Protein AF-A0A139RM88-F1 (afdb_monomer_lite)

Organism: Streptococcus mitis (NCBI:txid28037)

Sequence (280 aa):
MHLGLVPMQNGKLSSKSLFGSRDQLKEIQEAFPKYLNEHGYNLQRGESDSKKKHLETAEFKEKQRLLDDTDKKIVDKTQKLKQLEKQEKQTTEKIKQHEKEKDALLDDIAVLESLQPLQIEEMKKDKLVRRTFDGKLKMDKATYDRLFHTVSQHALDNNRLRHENNNLEQQLQQSLSKQNNLAKELMKSDHILSENRTLKSEVDKLKHANKKLNESIKRLGEQLNAVNKKLALWRKTARNYMHPKEFSKMLHVINQIRPPRITIMSVARSVKNMIEKNIF

InterPro domains:
  IPR001668 Plasmid recombination enzyme [PF01076] (1-62)

Foldseek 3Di:
DDDDDQQDDPNDRDPCVQPVDPVNVVVCLVVVCVVVVVVPDDDDGPDPPDPDDDDDPVRVVVVVVVVVVVVVVVVVVVVVVVVVVVVVVVVVVVVVVVVVVVVVVVVVVVVVVVPDPPPVVVVVVPCQWDQDPVRDTDHDPVSVVVVVVVVVVVVVVVVVVVVVVVVVVVVVVVVVVVVVVVVVVVVVVVVVVVVVVVVVVVVVVVVVVVVVVVVVVVVVVVVVVVVVVVVVVCLVVCVPPPDPVVSVVVVVVVVVVPDPPPPVVVVVVVVVVVVVVVVD

Secondary structure (DSSP, 8-state):
-------EETTEE-HHHHHSSHHHHHHHHHHHHHHHHHTT---PPPPTT--PPP--HHHHHHHHHHHHHHHHHHHHHHHHHHHHHHHHHHHHHHHHHHHHHHHHHHHHHHHHHHS----HHHHHHTT-SEEPTTS-EE--HHHHHHHHHHHHHHHHHHHHHHHHHHHHHHHHHHHHHHHHHHHHHHHHHHHHHHHHHHHHHHHHHHHHHHHHHHHHHHHHHHHHHHHHHHHHHHHHHHHHHS-HHHHHHHHHHHHHSSPP---HHHHHHHHHHHHHHHH-

Structure (mmCIF, N/CA/C/O backbone):
data_AF-A0A139RM88-F1
#
_entry.id   AF-A0A139RM88-F1
#
loop_
_atom_site.group_PDB
_atom_site.id
_atom_site.type_symbol
_atom_site.label_atom_id
_atom_site.label_alt_id
_atom_site.label_comp_id
_atom_site.label_asym_id
_atom_site.label_entity_id
_atom_site.label_seq_id
_atom_site.pdbx_PDB_ins_code
_atom_site.Cartn_x
_atom_site.Cartn_y
_atom_site.Cartn_z
_atom_site.occupancy
_atom_site.B_iso_or_equiv
_atom_site.auth_seq_id
_atom_site.auth_comp_id
_atom_site.auth_asym_id
_atom_site.auth_atom_id
_atom_site.pdbx_PDB_model_num
ATOM 1 N N . MET A 1 1 ? -0.134 0.259 43.082 1.00 82.38 1 MET A N 1
ATOM 2 C CA . MET A 1 1 ? -0.857 -0.113 44.316 1.00 82.38 1 MET A CA 1
ATOM 3 C C . MET A 1 1 ? 0.172 -0.198 45.426 1.00 82.38 1 MET A C 1
ATOM 5 O O . MET A 1 1 ? 1.097 -0.985 45.287 1.00 82.38 1 MET A O 1
ATOM 9 N N . HIS A 1 2 ? 0.064 0.631 46.462 1.00 86.50 2 HIS A N 1
ATOM 10 C CA . HIS A 1 2 ? 0.905 0.497 47.653 1.00 86.50 2 HIS A CA 1
ATOM 11 C C . HIS A 1 2 ? 0.116 -0.310 48.682 1.00 86.50 2 HIS A C 1
ATOM 13 O O . HIS A 1 2 ? -0.971 0.108 49.073 1.00 86.50 2 HIS A O 1
ATOM 19 N N . LEU A 1 3 ? 0.626 -1.482 49.058 1.00 88.12 3 LEU A N 1
ATOM 20 C CA . LEU A 1 3 ? 0.007 -2.359 50.048 1.00 88.12 3 LEU A CA 1
ATOM 21 C C . LEU A 1 3 ? 0.873 -2.365 51.309 1.00 88.12 3 LEU A C 1
ATOM 23 O O . LEU A 1 3 ? 2.027 -2.782 51.261 1.00 88.12 3 LEU A O 1
ATOM 27 N N . GLY A 1 4 ? 0.313 -1.901 52.425 1.00 87.38 4 GLY A N 1
ATOM 28 C CA . GLY A 1 4 ? 0.940 -2.022 53.737 1.00 87.38 4 GLY A CA 1
ATOM 29 C C . GLY A 1 4 ? 0.601 -3.374 54.357 1.00 87.38 4 GLY A C 1
ATOM 30 O O . GLY A 1 4 ? -0.568 -3.658 54.604 1.00 87.38 4 GLY A O 1
ATOM 31 N N . LEU A 1 5 ? 1.612 -4.203 54.603 1.00 86.62 5 LEU A N 1
ATOM 32 C CA . LEU A 1 5 ? 1.472 -5.485 55.294 1.00 86.62 5 LEU A CA 1
ATOM 33 C C . LEU A 1 5 ? 1.966 -5.329 56.731 1.00 86.62 5 LEU A C 1
ATOM 35 O O . LEU A 1 5 ? 3.077 -4.850 56.950 1.00 86.62 5 LEU A O 1
ATOM 39 N N . VAL A 1 6 ? 1.157 -5.750 57.704 1.00 88.75 6 VAL A N 1
ATOM 40 C CA . VAL A 1 6 ? 1.556 -5.784 59.117 1.00 88.75 6 VAL A CA 1
ATOM 41 C C . VAL A 1 6 ? 2.199 -7.145 59.398 1.00 88.75 6 VAL A C 1
ATOM 43 O O . VAL A 1 6 ? 1.502 -8.159 59.341 1.00 88.75 6 VAL A O 1
ATOM 46 N N . PRO A 1 7 ? 3.513 -7.215 59.682 1.00 85.88 7 PRO A N 1
ATOM 47 C CA . PRO A 1 7 ? 4.216 -8.484 59.788 1.00 85.88 7 PRO A CA 1
ATOM 48 C C . PRO A 1 7 ? 4.066 -9.089 61.191 1.00 85.88 7 PRO A C 1
ATOM 50 O O . PRO A 1 7 ? 4.983 -9.020 62.014 1.00 85.88 7 PRO A O 1
ATOM 53 N N . MET A 1 8 ? 2.900 -9.668 61.472 1.00 89.19 8 MET A N 1
ATOM 54 C CA . MET A 1 8 ? 2.589 -10.303 62.753 1.00 89.19 8 MET A CA 1
ATOM 55 C C . MET A 1 8 ? 2.473 -11.820 62.600 1.00 89.19 8 MET A C 1
ATOM 57 O O . MET A 1 8 ? 1.692 -12.312 61.791 1.00 89.19 8 MET A O 1
ATOM 61 N N . GLN A 1 9 ? 3.235 -12.563 63.401 1.00 83.19 9 GLN A N 1
ATOM 62 C CA . GLN A 1 9 ? 3.210 -14.024 63.422 1.00 83.19 9 GLN A CA 1
ATOM 63 C C . GLN A 1 9 ? 3.275 -14.510 64.870 1.00 83.19 9 GLN A C 1
ATOM 65 O O . GLN A 1 9 ? 4.139 -14.081 65.634 1.00 83.19 9 GLN A O 1
ATOM 70 N N . ASN A 1 10 ? 2.351 -15.392 65.264 1.00 84.62 10 ASN A N 1
ATOM 71 C CA . ASN A 1 10 ? 2.289 -15.978 66.612 1.00 84.62 10 ASN A CA 1
ATOM 72 C C . ASN A 1 10 ? 2.347 -14.930 67.746 1.00 84.62 10 ASN A C 1
ATOM 74 O O . ASN A 1 10 ? 3.063 -15.101 68.730 1.00 84.62 10 ASN A O 1
ATOM 78 N N . GLY A 1 11 ? 1.645 -13.803 67.580 1.00 86.50 11 GLY A N 1
ATOM 79 C CA . GLY A 1 11 ? 1.604 -12.723 68.574 1.00 86.50 11 GLY A CA 1
ATOM 80 C C . GLY A 1 11 ? 2.831 -11.801 68.599 1.00 86.50 11 GLY A C 1
ATOM 81 O O . GLY A 1 11 ? 2.829 -10.824 69.342 1.00 86.50 11 GLY A O 1
ATOM 82 N N . LYS A 1 12 ? 3.865 -12.062 67.786 1.00 87.31 12 LYS A N 1
ATOM 83 C CA . LYS A 1 12 ? 5.071 -11.227 67.689 1.00 87.31 12 LYS A CA 1
ATOM 84 C C . LYS A 1 12 ? 5.059 -10.405 66.402 1.00 87.31 12 LYS A C 1
ATOM 86 O O . LYS A 1 12 ? 4.816 -10.935 65.319 1.00 87.31 12 LYS A O 1
ATOM 91 N N . LEU A 1 13 ? 5.362 -9.113 66.520 1.00 89.12 13 LEU A N 1
ATOM 92 C CA . LEU A 1 13 ? 5.548 -8.218 65.380 1.00 89.12 13 LEU A CA 1
ATOM 93 C C . LEU A 1 13 ? 7.008 -8.297 64.920 1.00 89.12 13 LEU A C 1
ATOM 95 O O . LEU A 1 13 ? 7.907 -7.792 65.588 1.00 89.12 13 LEU A O 1
ATOM 99 N N . SER A 1 14 ? 7.262 -8.972 63.801 1.00 85.56 14 SER A N 1
ATOM 100 C CA . SER A 1 14 ? 8.619 -9.156 63.285 1.00 85.56 14 SER A CA 1
ATOM 101 C C . SER A 1 14 ? 8.625 -9.292 61.765 1.00 85.56 14 SER A C 1
ATOM 103 O O . SER A 1 14 ? 8.318 -10.349 61.215 1.00 85.56 14 SER A O 1
ATOM 105 N N . SER A 1 15 ? 9.065 -8.236 61.073 1.00 83.75 15 SER A N 1
ATOM 106 C CA . SER A 1 15 ? 9.307 -8.264 59.622 1.00 83.75 15 SER A CA 1
ATOM 107 C C . SER A 1 15 ? 10.371 -9.289 59.236 1.00 83.75 15 SER A C 1
ATOM 109 O O . SER A 1 15 ? 10.228 -9.976 58.229 1.00 83.75 15 SER A O 1
ATOM 111 N N . LYS A 1 16 ? 11.406 -9.446 60.068 1.00 83.44 16 LYS A N 1
ATOM 112 C CA . LYS A 1 16 ? 12.495 -10.403 59.847 1.00 83.44 16 LYS A CA 1
ATOM 113 C C . LYS A 1 16 ? 12.012 -11.856 59.859 1.00 83.44 16 LYS A C 1
ATOM 115 O O . LYS A 1 16 ? 12.557 -12.669 59.124 1.00 83.44 16 LYS A O 1
ATOM 120 N N . SER A 1 17 ? 10.992 -12.180 60.651 1.00 80.94 17 SER A N 1
ATOM 121 C CA . SER A 1 17 ? 10.461 -13.550 60.719 1.00 80.94 17 SER A CA 1
ATOM 122 C C . SER A 1 17 ? 9.638 -13.926 59.476 1.00 80.94 17 SER A C 1
ATOM 124 O O . SER A 1 17 ? 9.657 -15.082 59.063 1.00 80.94 17 SER A O 1
ATOM 126 N N . LEU A 1 18 ? 8.963 -12.950 58.851 1.00 79.38 18 LEU A N 1
ATOM 127 C CA . LEU A 1 18 ? 8.090 -13.168 57.685 1.00 79.38 18 LEU A CA 1
ATOM 128 C C . LEU A 1 18 ? 8.756 -12.900 56.325 1.00 79.38 18 LEU A C 1
ATOM 130 O O . LEU A 1 18 ? 8.415 -13.556 55.348 1.00 79.38 18 LEU A O 1
ATOM 134 N N . PHE A 1 19 ? 9.675 -11.934 56.249 1.00 83.19 19 PHE A N 1
ATOM 135 C CA . PHE A 1 19 ? 10.319 -11.499 54.998 1.00 83.19 19 PHE A CA 1
ATOM 136 C C . PHE A 1 19 ? 11.847 -11.415 55.096 1.00 83.19 19 PHE A C 1
ATOM 138 O O . PHE A 1 19 ? 12.504 -10.927 54.178 1.00 83.19 19 PHE A O 1
ATOM 145 N N . GLY A 1 20 ? 12.436 -11.825 56.222 1.00 76.44 20 GLY A N 1
ATOM 146 C CA . GLY A 1 20 ? 13.879 -11.714 56.438 1.00 76.44 20 GLY A CA 1
ATOM 147 C C . GLY A 1 20 ? 14.692 -12.815 55.764 1.00 76.44 20 GLY A C 1
ATOM 148 O O . GLY A 1 20 ? 15.898 -12.641 55.591 1.00 76.44 20 GLY A O 1
ATOM 149 N N . SER A 1 21 ? 14.067 -13.932 55.378 1.00 83.19 21 SER A N 1
ATOM 150 C CA . SER A 1 21 ? 14.749 -14.995 54.640 1.00 83.19 21 SER A CA 1
ATOM 151 C C . SER A 1 21 ? 14.646 -14.770 53.129 1.00 83.19 21 SER A C 1
ATOM 153 O O . SER A 1 21 ? 13.601 -14.400 52.588 1.00 83.19 21 SER A O 1
ATOM 155 N N . ARG A 1 22 ? 15.755 -15.009 52.423 1.00 81.50 22 ARG A N 1
ATOM 156 C CA . ARG A 1 22 ? 15.806 -14.909 50.957 1.00 81.50 22 ARG A CA 1
ATOM 157 C C . ARG A 1 22 ? 14.887 -15.940 50.292 1.00 81.50 22 ARG A C 1
ATOM 159 O O . ARG A 1 22 ? 14.370 -15.669 49.211 1.00 81.50 22 ARG A O 1
ATOM 166 N N . ASP A 1 23 ? 14.662 -17.074 50.949 1.00 84.31 23 ASP A N 1
ATOM 167 C CA . ASP A 1 23 ? 13.842 -18.172 50.439 1.00 84.31 23 ASP A CA 1
ATOM 168 C C . ASP A 1 23 ? 12.348 -17.823 50.442 1.00 84.31 23 ASP A C 1
ATOM 170 O O . ASP A 1 23 ? 11.695 -18.011 49.420 1.00 84.31 23 ASP A O 1
ATOM 174 N N . GLN A 1 24 ? 11.833 -17.178 51.499 1.00 84.50 24 GLN A N 1
ATOM 175 C CA . GLN A 1 24 ? 10.445 -16.680 51.537 1.00 84.50 24 GLN A CA 1
ATOM 176 C C . GLN A 1 24 ? 10.166 -15.662 50.418 1.00 84.50 24 GLN A C 1
ATOM 178 O O . GLN A 1 24 ? 9.125 -15.700 49.767 1.00 84.50 24 GLN A O 1
ATOM 183 N N . LEU A 1 25 ? 11.108 -14.750 50.148 1.00 86.56 25 LEU A N 1
ATOM 184 C CA . LEU A 1 25 ? 10.960 -13.780 49.056 1.00 86.56 25 LEU A CA 1
ATOM 185 C C . LEU A 1 25 ? 11.002 -14.452 47.675 1.00 86.56 25 LEU A C 1
ATOM 187 O O . LEU A 1 25 ? 10.273 -14.035 46.772 1.00 86.56 25 LEU A O 1
ATOM 191 N N . LYS A 1 26 ? 11.828 -15.494 47.502 1.00 86.62 26 LYS A N 1
ATOM 192 C CA . LYS A 1 26 ? 11.860 -16.303 46.273 1.00 86.62 26 LYS A CA 1
ATOM 193 C C . LYS A 1 26 ? 10.548 -17.059 46.064 1.00 86.62 26 LYS A C 1
ATOM 195 O O . LYS A 1 26 ? 10.036 -17.060 44.946 1.00 86.62 26 LYS A O 1
ATOM 200 N N . GLU A 1 27 ? 10.000 -17.640 47.128 1.00 88.31 27 GLU A N 1
ATOM 201 C CA . GLU A 1 27 ? 8.720 -18.347 47.111 1.00 88.31 27 GLU A CA 1
ATOM 202 C C . GLU A 1 27 ? 7.580 -17.410 46.700 1.00 88.31 27 GLU A C 1
ATOM 204 O O . GLU A 1 27 ? 6.823 -17.734 45.788 1.00 88.31 27 GLU A O 1
ATOM 209 N N . ILE A 1 28 ? 7.513 -16.198 47.265 1.00 88.69 28 ILE A N 1
ATOM 210 C CA . ILE A 1 28 ? 6.516 -15.189 46.869 1.00 88.69 28 ILE A CA 1
ATOM 211 C C . ILE A 1 28 ? 6.646 -14.839 45.382 1.00 88.69 28 ILE A C 1
ATOM 213 O O . ILE A 1 28 ? 5.639 -14.787 44.677 1.00 88.69 28 ILE A O 1
ATOM 217 N N . GLN A 1 29 ? 7.866 -14.623 44.877 1.00 89.00 29 GLN A N 1
ATOM 218 C CA . GLN A 1 29 ? 8.076 -14.321 43.456 1.00 89.00 29 GLN A CA 1
ATOM 219 C C . GLN A 1 29 ? 7.632 -15.459 42.528 1.00 89.00 29 GLN A C 1
ATOM 221 O O . GLN A 1 29 ? 7.309 -15.198 41.372 1.00 89.00 29 GLN A O 1
ATOM 226 N N . GLU A 1 30 ? 7.612 -16.704 43.003 1.00 88.56 30 GLU A N 1
ATOM 227 C CA . GLU A 1 30 ? 7.166 -17.859 42.228 1.00 88.56 30 GLU A CA 1
ATOM 228 C C . GLU A 1 30 ? 5.665 -18.149 42.369 1.00 88.56 30 GLU A C 1
ATOM 230 O O . GLU A 1 30 ? 4.991 -18.382 41.364 1.00 88.56 30 GLU A O 1
ATOM 235 N N . ALA A 1 31 ? 5.133 -18.114 43.590 1.00 90.31 31 ALA A N 1
ATOM 236 C CA . ALA A 1 31 ? 3.744 -18.441 43.893 1.00 90.31 31 ALA A CA 1
ATOM 237 C C . ALA A 1 31 ? 2.774 -17.327 43.480 1.00 90.31 31 ALA A C 1
ATOM 239 O O . ALA A 1 31 ? 1.674 -17.608 43.006 1.00 90.31 31 ALA A O 1
ATOM 240 N N . PHE A 1 32 ? 3.171 -16.057 43.603 1.00 90.56 32 PHE A N 1
ATOM 241 C CA . PHE A 1 32 ? 2.275 -14.930 43.338 1.00 90.56 32 PHE A CA 1
ATOM 242 C C . PHE A 1 32 ? 1.842 -14.818 41.862 1.00 90.56 32 PHE A C 1
ATOM 244 O O . PHE A 1 32 ? 0.639 -14.701 41.616 1.00 90.56 32 PHE A O 1
ATOM 251 N N . PRO A 1 33 ? 2.739 -14.922 40.855 1.00 90.25 33 PRO A N 1
ATOM 252 C CA . PRO A 1 33 ? 2.316 -14.958 39.453 1.00 90.25 33 PRO A CA 1
ATOM 253 C C . PRO A 1 33 ? 1.436 -16.172 39.125 1.00 90.25 33 PRO A C 1
ATOM 255 O O . PRO A 1 33 ? 0.471 -16.027 38.381 1.00 90.25 33 PRO A O 1
ATOM 258 N N . LYS A 1 34 ? 1.725 -17.349 39.707 1.00 91.81 34 LYS A N 1
ATOM 259 C CA . LYS A 1 34 ? 0.908 -18.566 39.536 1.00 91.81 34 LYS A CA 1
ATOM 260 C C . LYS A 1 34 ? -0.517 -18.347 40.052 1.00 91.81 34 LYS A C 1
ATOM 262 O O . LYS A 1 34 ? -1.466 -18.542 39.300 1.00 91.81 34 LYS A O 1
ATOM 267 N N . TYR A 1 35 ? -0.650 -17.817 41.269 1.00 93.75 35 TYR A N 1
ATOM 268 C CA . TYR A 1 35 ? -1.940 -17.472 41.867 1.00 93.75 35 TYR A CA 1
ATOM 269 C C . TYR A 1 35 ? -2.731 -16.476 41.008 1.00 93.75 35 TYR A C 1
ATOM 271 O O . TYR A 1 35 ? -3.915 -16.677 40.751 1.00 93.75 35 TYR A O 1
ATOM 279 N N . LEU A 1 36 ? -2.093 -15.412 40.508 1.00 91.50 36 LEU A N 1
ATOM 280 C CA . LEU A 1 36 ? -2.769 -14.446 39.636 1.00 91.50 36 LEU A CA 1
ATOM 281 C C . LEU A 1 36 ? -3.219 -15.075 38.310 1.00 91.50 36 LEU A C 1
ATOM 283 O O . LEU A 1 36 ? -4.304 -14.750 37.824 1.00 91.50 36 LEU A O 1
ATOM 287 N N . ASN A 1 37 ? -2.434 -15.997 37.754 1.00 91.56 37 ASN A N 1
ATOM 288 C CA . ASN A 1 37 ? -2.802 -16.699 36.529 1.00 91.56 37 ASN A CA 1
ATOM 289 C C . ASN A 1 37 ? -4.000 -17.631 36.715 1.00 91.56 37 ASN A C 1
ATOM 291 O O . ASN A 1 37 ? -4.904 -17.646 35.882 1.00 91.56 37 ASN A O 1
ATOM 295 N N . GLU A 1 38 ? -4.061 -18.339 37.842 1.00 93.19 38 GLU A N 1
ATOM 296 C CA . GLU A 1 38 ? -5.223 -19.151 38.226 1.00 93.19 38 GLU A CA 1
ATOM 297 C C . GLU A 1 38 ? -6.499 -18.305 38.379 1.00 93.19 38 GLU A C 1
ATOM 299 O O . GLU A 1 38 ? -7.597 -18.773 38.085 1.00 93.19 38 GLU A O 1
ATOM 304 N N . HIS A 1 39 ? -6.359 -17.033 38.765 1.00 92.69 39 HIS A N 1
ATOM 305 C CA . HIS A 1 39 ? -7.465 -16.079 38.905 1.00 92.69 39 HIS A CA 1
ATOM 306 C C . HIS A 1 39 ? -7.754 -15.276 37.620 1.00 92.69 39 HIS A C 1
ATOM 308 O O . HIS A 1 39 ? -8.505 -14.298 37.655 1.00 92.69 39 HIS A O 1
ATOM 314 N N . GLY A 1 40 ? -7.196 -15.692 36.477 1.00 91.12 40 GLY A N 1
ATOM 315 C CA . GLY A 1 40 ? -7.535 -15.166 35.151 1.00 91.12 40 GLY A CA 1
ATOM 316 C C . GLY A 1 40 ? -6.692 -13.985 34.665 1.00 91.12 40 GLY A C 1
ATOM 317 O O . GLY A 1 40 ? -7.031 -13.384 33.643 1.00 91.12 40 GLY A O 1
ATOM 318 N N . TYR A 1 41 ? -5.602 -13.639 35.354 1.00 91.69 41 TYR A N 1
ATOM 319 C CA . TYR A 1 41 ? -4.600 -12.702 34.833 1.00 91.69 41 TYR A CA 1
ATOM 320 C C . TYR A 1 41 ? -3.574 -13.455 33.968 1.00 91.69 41 TYR A C 1
ATOM 322 O O . TYR A 1 41 ? -3.444 -14.663 34.074 1.00 91.69 41 TYR A O 1
ATOM 330 N N . ASN A 1 42 ? -2.859 -12.778 33.067 1.00 89.69 42 ASN A N 1
ATOM 331 C CA . ASN A 1 42 ? -1.818 -13.420 32.251 1.00 89.69 42 ASN A CA 1
ATOM 332 C C . ASN A 1 42 ? -0.475 -12.738 32.517 1.00 89.69 42 ASN A C 1
ATOM 334 O O . ASN A 1 42 ? -0.107 -11.775 31.843 1.00 89.69 42 ASN A O 1
ATOM 338 N N . LEU A 1 43 ? 0.213 -13.192 33.561 1.00 86.06 43 LEU A N 1
ATOM 339 C CA . LEU A 1 43 ? 1.457 -12.628 34.071 1.00 86.06 43 LEU A CA 1
ATOM 340 C C . LEU A 1 43 ? 2.544 -13.701 34.112 1.00 86.06 43 LEU A C 1
ATOM 342 O O . LEU A 1 43 ? 2.339 -14.818 34.579 1.00 86.06 43 LEU A O 1
ATOM 346 N N . GLN A 1 44 ? 3.736 -13.351 33.643 1.00 85.69 44 GLN A N 1
ATOM 347 C CA . GLN A 1 44 ? 4.900 -14.229 33.713 1.00 85.69 44 GLN A CA 1
ATOM 348 C C . GLN A 1 44 ? 5.757 -13.879 34.926 1.00 85.69 44 GLN A C 1
ATOM 350 O O . GLN A 1 44 ? 5.814 -12.727 35.364 1.00 85.69 44 GLN A O 1
ATOM 355 N N . ARG A 1 45 ? 6.436 -14.889 35.471 1.00 85.62 45 ARG A N 1
ATOM 356 C CA . ARG A 1 45 ? 7.415 -14.693 36.538 1.00 85.62 45 ARG A CA 1
ATOM 357 C C . ARG A 1 45 ? 8.585 -13.847 36.025 1.00 85.62 45 ARG A C 1
ATOM 359 O O . ARG A 1 45 ? 8.996 -13.982 34.876 1.00 85.62 45 ARG A O 1
ATOM 366 N N . GLY A 1 46 ? 9.145 -13.014 36.902 1.00 84.81 46 GLY A N 1
ATOM 367 C CA . GLY A 1 46 ? 10.415 -12.342 36.639 1.00 84.81 46 GLY A CA 1
ATOM 368 C C . GLY A 1 46 ? 11.574 -13.327 36.431 1.00 84.81 46 GLY A C 1
ATOM 369 O O . GLY A 1 46 ? 11.505 -14.502 36.801 1.00 84.81 46 GLY A O 1
ATOM 370 N N . GLU A 1 47 ? 12.655 -12.827 35.842 1.00 84.62 47 GLU A N 1
ATOM 371 C CA . GLU A 1 47 ? 13.866 -13.593 35.538 1.00 84.62 47 GLU A CA 1
ATOM 372 C C . GLU A 1 47 ? 14.465 -14.247 36.801 1.00 84.62 47 GLU A C 1
ATOM 374 O O . GLU A 1 47 ? 14.750 -13.570 37.794 1.00 84.62 47 GLU A O 1
ATOM 379 N N . SER A 1 48 ? 14.637 -15.575 36.767 1.00 80.12 48 SER A N 1
ATOM 380 C CA . SER A 1 48 ? 15.233 -16.352 37.862 1.00 80.12 48 SER A CA 1
ATOM 381 C C . SER A 1 48 ? 16.674 -15.921 38.118 1.00 80.12 48 SER A C 1
ATOM 383 O O . SER A 1 48 ? 17.450 -15.790 37.180 1.00 80.12 48 SER A O 1
ATOM 385 N N . ASP A 1 49 ? 17.021 -15.697 39.388 1.00 79.75 49 ASP A N 1
ATOM 386 C CA . ASP A 1 49 ? 18.360 -15.268 39.823 1.00 79.75 49 ASP A CA 1
ATOM 387 C C . ASP A 1 49 ? 18.889 -14.014 39.104 1.00 79.75 49 ASP A C 1
ATOM 389 O O . ASP A 1 49 ? 20.090 -13.839 38.880 1.00 79.75 49 ASP A O 1
ATOM 393 N N . SER A 1 50 ? 17.976 -13.093 38.789 1.00 80.88 50 SER A N 1
ATOM 394 C CA . SER A 1 50 ? 18.310 -11.792 38.223 1.00 80.88 50 SER A CA 1
ATOM 395 C C . SER A 1 50 ? 19.360 -11.054 39.064 1.00 80.88 50 SER A C 1
ATOM 397 O O . SER A 1 50 ? 19.182 -10.812 40.260 1.00 80.88 50 SER A O 1
ATOM 399 N N . LYS A 1 51 ? 20.447 -10.630 38.410 1.00 82.50 51 LYS A N 1
ATOM 400 C CA . LYS A 1 51 ? 21.497 -9.772 38.993 1.00 82.50 51 LYS A CA 1
ATOM 401 C C . LYS A 1 51 ? 21.111 -8.284 38.999 1.00 82.50 51 LYS A C 1
ATOM 403 O O . LYS A 1 51 ? 21.937 -7.433 39.334 1.00 82.50 51 LYS A O 1
ATOM 408 N N . LYS A 1 52 ? 19.880 -7.949 38.590 1.00 80.38 52 LYS A N 1
ATOM 409 C CA . LYS A 1 52 ? 19.399 -6.565 38.499 1.00 80.38 52 LYS A CA 1
ATOM 410 C C . LYS A 1 52 ? 19.240 -5.987 39.905 1.00 80.38 52 LYS A C 1
ATOM 412 O O . LYS A 1 52 ? 18.593 -6.578 40.765 1.00 80.38 52 LYS A O 1
ATOM 417 N N . LYS A 1 53 ? 19.836 -4.817 40.132 1.00 81.75 53 LYS A N 1
ATOM 418 C CA . LYS A 1 53 ? 19.651 -4.047 41.366 1.00 81.75 53 LYS A CA 1
ATOM 419 C C . LYS A 1 53 ? 18.350 -3.253 41.281 1.00 81.75 53 LYS A C 1
ATOM 421 O O . LYS A 1 53 ? 17.992 -2.780 40.202 1.00 81.75 53 LYS A O 1
ATOM 426 N N . HIS A 1 54 ? 17.668 -3.102 42.413 1.00 80.88 54 HIS A N 1
ATOM 427 C CA . HIS A 1 54 ? 16.559 -2.161 42.519 1.00 80.88 54 HIS A CA 1
ATOM 428 C C . HIS A 1 54 ? 17.089 -0.747 42.262 1.00 80.88 54 HIS A C 1
ATOM 430 O O . HIS A 1 54 ? 18.118 -0.367 42.818 1.00 80.88 54 HIS A O 1
ATOM 436 N N . LEU A 1 55 ? 16.404 -0.008 41.397 1.00 85.12 55 LEU A N 1
ATOM 437 C CA . LEU A 1 55 ? 16.727 1.374 41.065 1.00 85.12 55 LEU A CA 1
ATOM 438 C C . LEU A 1 55 ? 15.689 2.272 41.720 1.00 85.12 55 LEU A C 1
ATOM 440 O O . LEU A 1 55 ? 14.505 1.931 41.751 1.00 85.12 55 LEU A O 1
ATOM 444 N N . GLU A 1 56 ? 16.127 3.423 42.215 1.00 85.38 56 GLU A N 1
ATOM 445 C CA . GLU A 1 56 ? 15.199 4.455 42.663 1.00 85.38 56 GLU A CA 1
ATOM 446 C C . GLU A 1 56 ? 14.337 4.945 41.493 1.00 85.38 56 GLU A C 1
ATOM 448 O O . GLU A 1 56 ? 14.741 4.915 40.327 1.00 85.38 56 GLU A O 1
ATOM 453 N N . THR A 1 57 ? 13.124 5.418 41.790 1.00 82.38 57 THR A N 1
ATOM 454 C CA . THR A 1 57 ? 12.152 5.771 40.734 1.00 82.38 57 THR A CA 1
ATOM 455 C C . THR A 1 57 ? 12.681 6.879 39.811 1.00 82.38 57 THR A C 1
ATOM 457 O O . THR A 1 57 ? 12.371 6.894 38.617 1.00 82.38 57 THR A O 1
ATOM 460 N N . ALA A 1 58 ? 13.485 7.804 40.347 1.00 83.81 58 ALA A N 1
ATOM 461 C CA . ALA A 1 58 ? 14.127 8.868 39.578 1.00 83.81 58 ALA A CA 1
ATOM 462 C C . ALA A 1 58 ? 15.199 8.316 38.621 1.00 83.81 58 ALA A C 1
ATOM 464 O O . ALA A 1 58 ? 15.139 8.584 37.421 1.00 83.81 58 ALA A O 1
ATOM 465 N N . GLU A 1 59 ? 16.103 7.474 39.127 1.00 84.88 59 GLU A N 1
ATOM 466 C CA . GLU A 1 59 ? 17.169 6.842 38.339 1.00 84.88 59 GLU A CA 1
ATOM 467 C C . GLU A 1 59 ? 16.611 5.924 37.242 1.00 84.88 59 GLU A C 1
ATOM 469 O O . GLU A 1 59 ? 17.129 5.880 36.126 1.00 84.88 59 GLU A O 1
ATOM 474 N N . PHE A 1 60 ? 15.524 5.200 37.533 1.00 85.31 60 PHE A N 1
ATOM 475 C CA . PHE A 1 60 ? 14.847 4.361 36.546 1.00 85.31 60 PHE A CA 1
ATOM 476 C C . PHE A 1 60 ? 14.275 5.196 35.393 1.00 85.31 60 PHE A C 1
ATOM 478 O O . PHE A 1 60 ? 14.465 4.853 34.227 1.00 85.31 60 PHE A O 1
ATOM 485 N N . LYS A 1 61 ? 13.617 6.323 35.702 1.00 85.38 61 LYS A N 1
ATOM 486 C CA . LYS A 1 61 ? 13.074 7.237 34.684 1.00 85.38 61 LYS A CA 1
ATOM 487 C C . LYS A 1 61 ? 14.169 7.873 33.833 1.00 85.38 61 LYS A C 1
ATOM 489 O O . LYS A 1 61 ? 13.968 8.050 32.636 1.00 85.38 61 LYS A O 1
ATOM 494 N N . GLU A 1 62 ? 15.305 8.216 34.431 1.00 87.44 62 GLU A N 1
ATOM 495 C CA . GLU A 1 62 ? 16.445 8.771 33.701 1.00 87.44 62 GLU A CA 1
ATOM 496 C C . GLU A 1 62 ? 17.037 7.749 32.727 1.00 87.44 62 GLU A C 1
ATOM 498 O O . GLU A 1 62 ? 17.178 8.042 31.540 1.00 87.44 62 GLU A O 1
ATOM 503 N N . LYS A 1 63 ? 17.285 6.516 33.187 1.00 85.88 63 LYS A N 1
ATOM 504 C CA . LYS A 1 63 ? 17.752 5.432 32.313 1.00 85.88 63 LYS A CA 1
ATOM 505 C C . LYS A 1 63 ? 16.764 5.114 31.198 1.00 85.88 63 LYS A C 1
ATOM 507 O O . LYS A 1 63 ? 17.201 4.888 30.075 1.00 85.88 63 LYS A O 1
ATOM 512 N N . GLN A 1 64 ? 15.460 5.130 31.486 1.00 85.44 64 GLN A N 1
ATOM 513 C CA . GLN A 1 64 ? 14.430 4.920 30.469 1.00 85.44 64 GLN A CA 1
ATOM 514 C C . GLN A 1 64 ? 14.490 6.004 29.389 1.00 85.44 64 GLN A C 1
ATOM 516 O O . GLN A 1 64 ? 14.497 5.678 28.210 1.00 85.44 64 GLN A O 1
ATOM 521 N N . ARG A 1 65 ? 14.612 7.281 29.776 1.00 87.19 65 ARG A N 1
ATOM 522 C CA . ARG A 1 65 ? 14.765 8.386 28.815 1.00 87.19 65 ARG A CA 1
ATOM 523 C C . ARG A 1 65 ? 16.015 8.233 27.961 1.00 87.19 65 ARG A C 1
ATOM 525 O O . ARG A 1 65 ? 15.955 8.452 26.758 1.00 87.19 65 ARG A O 1
ATOM 532 N N . LEU A 1 66 ? 17.130 7.843 28.580 1.00 89.31 66 LEU A N 1
ATOM 533 C CA . LEU A 1 66 ? 18.377 7.616 27.860 1.00 89.31 66 LEU A CA 1
ATOM 534 C C . LEU A 1 66 ? 18.217 6.495 26.823 1.00 89.31 66 LEU A C 1
ATOM 536 O O . LEU A 1 66 ? 18.673 6.649 25.694 1.00 89.31 66 LEU A O 1
ATOM 540 N N . LEU A 1 67 ? 17.535 5.405 27.198 1.00 87.00 67 LEU A N 1
ATOM 541 C CA . LEU A 1 67 ? 17.218 4.296 26.299 1.00 87.00 67 LEU A CA 1
ATOM 542 C C . LEU A 1 67 ? 16.335 4.757 25.135 1.00 87.00 67 LEU A C 1
ATOM 544 O O . LEU A 1 67 ? 16.689 4.540 23.978 1.00 87.00 67 LEU A O 1
ATOM 548 N N . ASP A 1 68 ? 15.245 5.463 25.435 1.00 87.94 68 ASP A N 1
ATOM 549 C CA . ASP A 1 68 ? 14.303 5.963 24.433 1.00 87.94 68 ASP A CA 1
ATOM 550 C C . ASP A 1 68 ? 14.996 6.914 23.436 1.00 87.94 68 ASP A C 1
ATOM 552 O O . ASP A 1 68 ? 14.733 6.875 22.231 1.00 87.94 68 ASP A O 1
ATOM 556 N N . ASP A 1 69 ? 15.913 7.761 23.912 1.00 91.06 69 ASP A N 1
ATOM 557 C CA . ASP A 1 69 ? 16.695 8.660 23.061 1.00 91.06 69 ASP A CA 1
ATOM 558 C C . ASP A 1 69 ? 17.732 7.907 22.219 1.00 91.06 69 ASP A C 1
ATOM 560 O O . ASP A 1 69 ? 17.977 8.276 21.064 1.00 91.06 69 ASP A O 1
ATOM 564 N N . THR A 1 70 ? 18.339 6.842 22.752 1.00 89.88 70 THR A N 1
ATOM 565 C CA . THR A 1 70 ? 19.214 5.974 21.953 1.00 89.88 70 THR A CA 1
ATOM 566 C C . THR A 1 70 ? 18.440 5.209 20.888 1.00 89.88 70 THR A C 1
ATOM 568 O O . THR A 1 70 ? 18.898 5.164 19.747 1.00 89.88 70 THR A O 1
ATOM 571 N N . ASP A 1 71 ? 17.247 4.706 21.204 1.00 89.38 71 ASP A N 1
ATOM 572 C CA . ASP A 1 71 ? 16.393 3.990 20.258 1.00 89.38 71 ASP A CA 1
ATOM 573 C C . ASP A 1 71 ? 15.945 4.907 19.119 1.00 89.38 71 ASP A C 1
ATOM 575 O O . ASP A 1 71 ? 16.057 4.536 17.949 1.00 89.38 71 ASP A O 1
ATOM 579 N N . LYS A 1 72 ? 15.548 6.151 19.422 1.00 91.31 72 LYS A N 1
ATOM 580 C CA . LYS A 1 72 ? 15.255 7.161 18.389 1.00 91.31 72 LYS A CA 1
ATOM 581 C C . LYS A 1 72 ? 16.454 7.398 17.473 1.00 91.31 72 LYS A C 1
ATOM 583 O O . LYS A 1 72 ? 16.319 7.329 16.255 1.00 91.31 72 LYS A O 1
ATOM 588 N N . LYS A 1 73 ? 17.651 7.594 18.042 1.00 92.56 73 LYS A N 1
ATOM 589 C CA . LYS A 1 73 ? 18.882 7.782 17.252 1.00 92.56 73 LYS A CA 1
ATOM 590 C C . LYS A 1 73 ? 19.219 6.562 16.394 1.00 92.56 73 LYS A C 1
ATOM 592 O O . LYS A 1 73 ? 19.739 6.727 15.290 1.00 92.56 73 LYS A O 1
ATOM 597 N N . ILE A 1 74 ? 18.954 5.349 16.881 1.00 91.56 74 ILE A N 1
ATOM 598 C CA . ILE A 1 74 ? 19.142 4.111 16.116 1.00 91.56 74 ILE A CA 1
ATOM 599 C C . ILE A 1 74 ? 18.161 4.070 14.944 1.00 91.56 74 ILE A C 1
ATOM 601 O O . ILE A 1 74 ? 18.583 3.801 13.819 1.00 91.56 74 ILE A O 1
ATOM 605 N N . VAL A 1 75 ? 16.884 4.387 15.169 1.00 92.81 75 VAL A N 1
ATOM 606 C CA . VAL A 1 75 ? 15.866 4.433 14.109 1.00 92.81 75 VAL A CA 1
ATOM 607 C C . VAL A 1 75 ? 16.243 5.453 13.034 1.00 92.81 75 VAL A C 1
ATOM 609 O O . VAL A 1 75 ? 16.269 5.097 11.854 1.00 92.81 75 VAL A O 1
ATOM 612 N N . ASP A 1 76 ? 16.631 6.667 13.426 1.00 92.00 76 ASP A N 1
ATOM 613 C CA . ASP A 1 76 ? 17.034 7.727 12.495 1.00 92.00 76 ASP A CA 1
ATOM 614 C C . ASP A 1 76 ? 18.259 7.319 11.664 1.00 92.00 76 ASP A C 1
ATOM 616 O O . ASP A 1 76 ? 18.272 7.451 10.436 1.00 92.00 76 ASP A O 1
ATOM 620 N N . LYS A 1 77 ? 19.289 6.751 12.310 1.00 92.62 77 LYS A N 1
ATOM 621 C CA . LYS A 1 77 ? 20.475 6.232 11.608 1.00 92.62 77 LYS A CA 1
ATOM 622 C C . LYS A 1 77 ? 20.122 5.090 10.660 1.00 92.62 77 LYS A C 1
ATOM 624 O O . LYS A 1 77 ? 20.640 5.051 9.547 1.00 92.62 77 LYS A O 1
ATOM 629 N N . THR A 1 78 ? 19.227 4.193 11.063 1.00 89.31 78 THR A N 1
ATOM 630 C CA . THR A 1 78 ? 18.788 3.060 10.234 1.00 89.31 78 THR A CA 1
ATOM 631 C C . THR A 1 78 ? 18.017 3.540 9.006 1.00 89.31 78 THR A C 1
ATOM 633 O O . THR A 1 78 ? 18.217 3.027 7.906 1.00 89.31 78 THR A O 1
ATOM 636 N N . GLN A 1 79 ? 17.162 4.555 9.157 1.00 91.38 79 GLN A N 1
ATOM 637 C CA . GLN A 1 79 ? 16.480 5.183 8.026 1.00 91.38 79 GLN A CA 1
ATOM 638 C C . GLN A 1 79 ? 17.469 5.858 7.073 1.00 91.38 79 GLN A C 1
ATOM 640 O O . GLN A 1 79 ? 17.365 5.672 5.859 1.00 91.38 79 GLN A O 1
ATOM 645 N N . LYS A 1 80 ? 18.461 6.582 7.606 1.00 93.69 80 LYS A N 1
ATOM 646 C CA . LYS A 1 80 ? 19.494 7.236 6.794 1.00 93.69 80 LYS A CA 1
ATOM 647 C C . LYS A 1 80 ? 20.362 6.225 6.037 1.00 93.69 80 LYS A C 1
ATOM 649 O O . LYS A 1 80 ? 20.638 6.436 4.861 1.00 93.69 80 LYS A O 1
ATOM 654 N N . LEU A 1 81 ? 20.719 5.102 6.663 1.00 91.06 81 LEU A N 1
ATOM 655 C CA . LEU A 1 81 ? 21.427 4.000 5.999 1.00 91.06 81 LEU A CA 1
ATOM 656 C C . LEU A 1 81 ? 20.615 3.412 4.841 1.00 91.06 81 LEU A C 1
ATOM 658 O O . LEU A 1 81 ? 21.140 3.289 3.742 1.00 91.06 81 LEU A O 1
ATOM 662 N N . LYS A 1 82 ? 19.316 3.150 5.034 1.00 91.81 82 LYS A N 1
ATOM 663 C CA . LYS A 1 82 ? 18.441 2.669 3.948 1.00 91.81 82 LYS A CA 1
ATOM 664 C C . LYS A 1 82 ? 18.348 3.649 2.777 1.00 91.81 82 LYS A C 1
ATOM 666 O O . LYS A 1 82 ? 18.248 3.231 1.625 1.00 91.81 82 LYS A O 1
ATOM 671 N N . GLN A 1 83 ? 18.346 4.953 3.056 1.00 91.88 83 GLN A N 1
ATOM 672 C CA . GLN A 1 83 ? 18.357 5.976 2.008 1.00 91.88 83 GLN A CA 1
ATOM 673 C C . GLN A 1 83 ? 19.677 5.967 1.230 1.00 91.88 83 GLN A C 1
ATOM 675 O O . GLN A 1 83 ? 19.645 6.004 0.001 1.00 91.88 83 GLN A O 1
ATOM 680 N N . LEU A 1 84 ? 20.810 5.866 1.931 1.00 92.31 84 LEU A N 1
ATOM 681 C CA . LEU A 1 84 ? 22.134 5.779 1.312 1.00 92.31 84 LEU A CA 1
ATOM 682 C C . LEU A 1 84 ? 22.288 4.508 0.467 1.00 92.31 84 LEU A C 1
ATOM 684 O O . LEU A 1 84 ? 22.694 4.610 -0.684 1.00 92.31 84 LEU A O 1
ATOM 688 N N . GLU A 1 85 ? 21.858 3.342 0.959 1.00 92.00 85 GLU A N 1
ATOM 689 C CA . GLU A 1 85 ? 21.857 2.094 0.175 1.00 92.00 85 GLU A CA 1
ATOM 690 C C . GLU A 1 85 ? 21.029 2.220 -1.112 1.00 92.00 85 GLU A C 1
ATOM 692 O O . GLU A 1 85 ? 21.399 1.698 -2.164 1.00 92.00 85 GLU A O 1
ATOM 697 N N . LYS A 1 86 ? 19.890 2.924 -1.059 1.00 90.75 86 LYS A N 1
ATOM 698 C CA . LYS A 1 86 ? 19.068 3.162 -2.252 1.00 90.75 86 LYS A CA 1
ATOM 699 C C . LYS A 1 86 ? 19.790 4.059 -3.259 1.00 90.75 86 LYS A C 1
ATOM 701 O O . LYS A 1 86 ? 19.723 3.791 -4.457 1.00 90.75 86 LYS A O 1
ATOM 706 N N . GLN A 1 87 ? 20.471 5.103 -2.787 1.00 91.44 87 GLN A N 1
ATOM 707 C CA . GLN A 1 87 ? 21.274 5.983 -3.641 1.00 91.44 87 GLN A CA 1
ATOM 708 C C . GLN A 1 87 ? 22.464 5.239 -4.259 1.00 91.44 87 GLN A C 1
ATOM 710 O O . GLN A 1 87 ? 22.742 5.412 -5.446 1.00 91.44 87 GLN A O 1
ATOM 715 N N . GLU A 1 88 ? 23.125 4.368 -3.499 1.00 92.06 88 GLU A N 1
ATOM 716 C CA . GLU A 1 88 ? 24.232 3.540 -3.984 1.00 92.06 88 GLU A CA 1
ATOM 717 C C . GLU A 1 88 ? 23.767 2.574 -5.085 1.00 92.06 88 GLU A C 1
ATOM 719 O O . GLU A 1 88 ? 24.377 2.506 -6.153 1.00 92.06 88 GLU A O 1
ATOM 724 N N . LYS A 1 89 ? 22.622 1.904 -4.898 1.00 89.62 89 LYS A N 1
ATOM 725 C CA . LYS A 1 89 ? 22.017 1.046 -5.934 1.00 89.62 89 LYS A CA 1
ATOM 726 C C . LYS A 1 89 ? 21.700 1.814 -7.217 1.00 89.62 89 LYS A C 1
ATOM 728 O O . LYS A 1 89 ? 22.075 1.382 -8.299 1.00 89.62 89 LYS A O 1
ATOM 733 N N . GLN A 1 90 ? 21.091 2.992 -7.103 1.00 89.50 90 GLN A N 1
ATOM 734 C CA . GLN A 1 90 ? 20.812 3.832 -8.273 1.00 89.50 90 GLN A CA 1
ATOM 735 C C . GLN A 1 90 ? 22.092 4.292 -8.981 1.00 89.50 90 GLN A C 1
ATOM 737 O O . GLN A 1 90 ? 22.130 4.382 -10.205 1.00 89.50 90 GLN A O 1
ATOM 742 N N . THR A 1 91 ? 23.146 4.594 -8.223 1.00 91.19 91 THR A N 1
ATOM 743 C CA . THR A 1 91 ? 24.429 5.031 -8.788 1.00 91.19 91 THR A CA 1
ATOM 744 C C . THR A 1 91 ? 25.137 3.876 -9.496 1.00 91.19 91 THR A C 1
ATOM 746 O O . THR A 1 91 ? 25.624 4.050 -10.609 1.00 91.19 91 THR A O 1
ATOM 749 N N . THR A 1 92 ? 25.134 2.678 -8.907 1.00 90.75 92 THR A N 1
ATOM 750 C CA . THR A 1 92 ? 25.725 1.477 -9.522 1.00 90.75 92 THR A CA 1
ATOM 751 C C . THR A 1 92 ? 24.978 1.034 -10.782 1.00 90.75 92 THR A C 1
ATOM 753 O O . THR A 1 92 ? 25.613 0.619 -11.748 1.00 90.75 92 THR A O 1
ATOM 756 N N . GLU A 1 93 ? 23.651 1.173 -10.827 1.00 90.44 93 GLU A N 1
ATOM 757 C CA . GLU A 1 93 ? 22.858 0.945 -12.043 1.00 90.44 93 GLU A CA 1
ATOM 758 C C . GLU A 1 93 ? 23.226 1.925 -13.164 1.00 90.44 93 GLU A C 1
ATOM 760 O O . GLU A 1 93 ? 23.441 1.496 -14.298 1.00 90.44 93 GLU A O 1
ATOM 765 N N . LYS A 1 94 ? 23.376 3.219 -12.847 1.00 93.12 94 LYS A N 1
ATOM 766 C CA . LYS A 1 94 ? 23.824 4.231 -13.818 1.00 93.12 94 LYS A CA 1
ATOM 767 C C . LYS A 1 94 ? 25.222 3.936 -14.356 1.00 93.12 94 LYS A C 1
ATOM 769 O O . LYS A 1 94 ? 25.434 4.028 -15.558 1.00 93.12 94 LYS A O 1
ATOM 774 N N . ILE A 1 95 ? 26.157 3.540 -13.491 1.00 92.38 95 ILE A N 1
ATOM 775 C CA . ILE A 1 95 ? 27.517 3.161 -13.907 1.00 92.38 95 ILE A CA 1
ATOM 776 C C . ILE A 1 95 ? 27.469 1.981 -14.884 1.00 92.38 95 ILE A C 1
ATOM 778 O O . ILE A 1 95 ? 28.056 2.067 -15.956 1.00 92.38 95 ILE A O 1
ATOM 782 N N . LYS A 1 96 ? 26.696 0.929 -14.580 1.00 91.50 96 LYS A N 1
ATOM 783 C CA . LYS A 1 96 ? 26.523 -0.218 -15.490 1.00 91.50 96 LYS A CA 1
ATOM 784 C C . LYS A 1 96 ? 25.911 0.173 -16.833 1.00 91.50 96 LYS A C 1
ATOM 786 O O . LYS A 1 96 ? 26.226 -0.438 -17.849 1.00 91.50 96 LYS A O 1
ATOM 791 N N . GLN A 1 97 ? 25.001 1.144 -16.845 1.00 89.19 97 GLN A N 1
ATOM 792 C CA . GLN A 1 97 ? 24.432 1.653 -18.089 1.00 89.19 97 GLN A CA 1
ATOM 793 C C . GLN A 1 97 ? 25.488 2.396 -18.914 1.00 89.19 97 GLN A C 1
ATOM 795 O O . GLN A 1 97 ? 25.632 2.108 -20.097 1.00 89.19 97 GLN A O 1
ATOM 800 N N . HIS A 1 98 ? 26.270 3.275 -18.286 1.00 90.75 98 HIS A N 1
ATOM 801 C CA . HIS A 1 98 ? 27.357 3.983 -18.961 1.00 90.75 98 HIS A CA 1
ATOM 802 C C . HIS A 1 98 ? 28.464 3.046 -19.458 1.00 90.75 98 HIS A C 1
ATOM 804 O O . HIS A 1 98 ? 29.024 3.286 -20.522 1.00 90.75 98 HIS A O 1
ATOM 810 N N . GLU A 1 99 ? 28.764 1.960 -18.741 1.00 89.31 99 GLU A N 1
ATOM 811 C CA . GLU A 1 99 ? 29.691 0.927 -19.222 1.00 89.31 99 GLU A CA 1
ATOM 812 C C . GLU A 1 99 ? 29.175 0.262 -20.504 1.00 89.31 99 GLU A C 1
ATOM 814 O O . GLU A 1 99 ? 29.918 0.174 -21.476 1.00 89.31 99 GLU A O 1
ATOM 819 N N . LYS A 1 100 ? 27.886 -0.104 -20.556 1.00 89.31 100 LYS A N 1
ATOM 820 C CA . LYS A 1 100 ? 27.264 -0.650 -21.775 1.00 89.31 100 LYS A CA 1
ATOM 821 C C . LYS A 1 100 ? 27.249 0.347 -22.932 1.00 89.31 100 LYS A C 1
ATOM 823 O O . LYS A 1 100 ? 27.476 -0.048 -24.068 1.00 89.31 100 LYS A O 1
ATOM 828 N N . GLU A 1 101 ? 26.964 1.619 -22.654 1.00 90.69 101 GLU A N 1
ATOM 829 C CA . GLU A 1 101 ? 27.013 2.690 -23.659 1.00 90.69 101 GLU A CA 1
ATOM 830 C C . GLU A 1 101 ? 28.434 2.858 -24.207 1.00 90.69 101 GLU A C 1
ATOM 832 O O . GLU A 1 101 ? 28.618 2.983 -25.413 1.00 90.69 101 GLU A O 1
ATOM 837 N N . LYS A 1 102 ? 29.450 2.802 -23.339 1.00 91.62 102 LYS A N 1
ATOM 838 C CA . LYS A 1 102 ? 30.854 2.866 -23.748 1.00 91.62 102 LYS A CA 1
ATOM 839 C C . LYS A 1 102 ? 31.242 1.674 -24.628 1.00 91.62 102 LYS A C 1
ATOM 841 O O . LYS A 1 102 ? 31.926 1.877 -25.624 1.00 91.62 102 LYS A O 1
ATOM 846 N N . ASP A 1 103 ? 30.814 0.464 -24.277 1.00 87.88 103 ASP A N 1
ATOM 847 C CA . ASP A 1 103 ? 31.108 -0.737 -25.066 1.00 87.88 103 ASP A CA 1
ATOM 848 C C . ASP A 1 103 ? 30.407 -0.695 -26.434 1.00 87.88 103 ASP A C 1
ATOM 850 O O . ASP A 1 103 ? 31.039 -0.969 -27.448 1.00 87.88 103 ASP A O 1
ATOM 854 N N . ALA A 1 104 ? 29.152 -0.235 -26.494 1.00 86.44 104 ALA A N 1
ATOM 855 C CA . ALA A 1 104 ? 28.450 -0.022 -27.762 1.00 86.44 104 ALA A CA 1
ATOM 856 C C . ALA A 1 104 ? 29.146 1.028 -28.648 1.00 86.44 104 ALA A C 1
ATOM 858 O O . ALA A 1 104 ? 29.302 0.823 -29.847 1.00 86.44 104 ALA A O 1
ATOM 859 N N . LEU A 1 105 ? 29.621 2.129 -28.057 1.00 88.56 105 LEU A N 1
ATOM 860 C CA . LEU A 1 105 ? 30.393 3.138 -28.785 1.00 88.56 105 LEU A CA 1
ATOM 861 C C . LEU A 1 105 ? 31.748 2.602 -29.268 1.00 88.56 105 LEU A C 1
ATOM 863 O O . LEU A 1 105 ? 32.217 3.015 -30.324 1.00 88.56 105 LEU A O 1
ATOM 867 N N . LEU A 1 106 ? 32.389 1.702 -28.517 1.00 86.31 106 LEU A N 1
ATOM 868 C CA . LEU A 1 106 ? 33.621 1.037 -28.950 1.00 86.31 106 LEU A CA 1
ATOM 869 C C . LEU A 1 106 ? 33.368 0.112 -30.145 1.00 86.31 106 LEU A C 1
ATOM 871 O O . LEU A 1 106 ? 34.167 0.123 -31.080 1.00 86.31 106 LEU A O 1
ATOM 875 N N . ASP A 1 107 ? 32.256 -0.624 -30.143 1.00 82.19 107 ASP A N 1
ATOM 876 C CA . ASP A 1 107 ? 31.835 -1.437 -31.287 1.00 82.19 107 ASP A CA 1
ATOM 877 C C . ASP A 1 107 ? 31.542 -0.557 -32.514 1.00 82.19 107 ASP A C 1
ATOM 879 O O . ASP A 1 107 ? 32.023 -0.849 -33.610 1.00 82.19 107 ASP A O 1
ATOM 883 N N . ASP A 1 108 ? 30.838 0.567 -32.338 1.00 82.69 108 ASP A N 1
ATOM 884 C CA . ASP A 1 108 ? 30.573 1.531 -33.414 1.00 82.69 108 ASP A CA 1
ATOM 885 C C . ASP A 1 108 ? 31.872 2.128 -33.981 1.00 82.69 108 ASP A C 1
ATOM 887 O O . ASP A 1 108 ? 32.020 2.261 -35.198 1.00 82.69 108 ASP A O 1
ATOM 891 N N . ILE A 1 109 ? 32.840 2.464 -33.122 1.00 82.19 109 ILE A N 1
ATOM 892 C CA . ILE A 1 109 ? 34.163 2.946 -33.545 1.00 82.19 109 ILE A CA 1
ATOM 893 C C . ILE A 1 109 ? 34.912 1.856 -34.315 1.00 82.19 109 ILE A C 1
ATOM 895 O O . ILE A 1 109 ? 35.459 2.149 -35.374 1.00 82.19 109 ILE A O 1
ATOM 899 N N . ALA A 1 110 ? 34.894 0.605 -33.852 1.00 80.19 110 ALA A N 1
ATOM 900 C CA . ALA A 1 110 ? 35.531 -0.505 -34.559 1.00 80.19 110 ALA A CA 1
ATOM 901 C C . ALA A 1 110 ? 34.901 -0.735 -35.943 1.00 80.19 110 ALA A C 1
ATOM 903 O O . ALA A 1 110 ? 35.610 -0.980 -36.922 1.00 80.19 110 ALA A O 1
ATOM 904 N N . VAL A 1 111 ? 33.575 -0.591 -36.057 1.00 78.19 111 VAL A N 1
ATOM 905 C CA . VAL A 1 111 ? 32.882 -0.616 -37.350 1.00 78.19 111 VAL A CA 1
ATOM 906 C C . VAL A 1 111 ? 33.348 0.550 -38.221 1.00 78.19 111 VAL A C 1
ATOM 908 O O . VAL A 1 111 ? 33.737 0.316 -39.363 1.00 78.19 111 VAL A O 1
ATOM 911 N N . LEU A 1 112 ? 33.385 1.778 -37.696 1.00 72.94 112 LEU A N 1
ATOM 912 C CA . LEU A 1 112 ? 33.852 2.964 -38.424 1.00 72.94 112 LEU A CA 1
ATOM 913 C C . LEU A 1 112 ? 35.316 2.859 -38.879 1.00 72.94 112 LEU A C 1
ATOM 915 O O . LEU A 1 112 ? 35.634 3.315 -39.972 1.00 72.94 112 LEU A O 1
ATOM 919 N N . GLU A 1 113 ? 36.193 2.241 -38.087 1.00 69.44 113 GLU A N 1
ATOM 920 C CA . GLU A 1 113 ? 37.591 1.976 -38.455 1.00 69.44 113 GLU A CA 1
ATOM 921 C C . GLU A 1 113 ? 37.713 0.863 -39.507 1.00 69.44 113 GLU A C 1
ATOM 923 O O . GLU A 1 113 ? 38.603 0.905 -40.358 1.00 69.44 113 GLU A O 1
ATOM 928 N N . SER A 1 114 ? 36.807 -0.122 -39.481 1.00 67.00 114 SER A N 1
ATOM 929 C CA . SER A 1 114 ? 36.746 -1.205 -40.474 1.00 67.00 114 SER A CA 1
ATOM 930 C C . SER A 1 114 ? 36.119 -0.783 -41.804 1.00 67.00 114 SER A C 1
ATOM 932 O O . SER A 1 114 ? 36.343 -1.433 -42.831 1.00 67.00 114 SER A O 1
ATOM 934 N N . LEU A 1 115 ? 35.353 0.312 -41.813 1.00 60.38 115 LEU A N 1
ATOM 935 C CA . LEU A 1 115 ? 34.946 0.959 -43.046 1.00 60.38 115 LEU A CA 1
ATOM 936 C C . LEU A 1 115 ? 36.213 1.512 -43.694 1.00 60.38 115 LEU A C 1
ATOM 938 O O . LEU A 1 115 ? 36.695 2.588 -43.340 1.00 60.38 115 LEU A O 1
ATOM 942 N N . GLN A 1 116 ? 36.741 0.790 -44.689 1.00 58.28 116 GLN A N 1
ATOM 943 C CA . GLN A 1 116 ? 37.644 1.412 -45.648 1.00 58.28 116 GLN A CA 1
ATOM 944 C C . GLN A 1 116 ? 36.968 2.713 -46.090 1.00 58.28 116 GLN A C 1
ATOM 946 O O . GLN A 1 116 ? 35.796 2.652 -46.492 1.00 58.28 116 GLN A O 1
ATOM 951 N N . PRO A 1 117 ? 37.644 3.879 -46.005 1.00 56.53 117 PRO A N 1
ATOM 952 C CA . PRO A 1 117 ? 37.110 5.083 -46.610 1.00 56.53 117 PRO A CA 1
ATOM 953 C C . PRO A 1 117 ? 36.739 4.670 -48.023 1.00 56.53 117 PRO A C 1
ATOM 955 O O . PRO A 1 117 ? 37.598 4.137 -48.735 1.00 56.53 117 PRO A O 1
ATOM 958 N N . LEU A 1 118 ? 35.446 4.800 -48.376 1.00 53.16 118 LEU A N 1
ATOM 959 C CA . LEU A 1 118 ? 34.977 4.575 -49.741 1.00 53.16 118 LEU A CA 1
ATOM 960 C C . LEU A 1 118 ? 36.066 5.175 -50.609 1.00 53.16 118 LEU A C 1
ATOM 962 O O . LEU A 1 118 ? 36.441 6.325 -50.363 1.00 53.16 118 LEU A O 1
ATOM 966 N N . GLN A 1 119 ? 36.641 4.369 -51.498 1.00 51.25 119 GLN A N 1
ATOM 967 C CA . GLN A 1 119 ? 37.796 4.711 -52.321 1.00 51.25 119 GLN A CA 1
ATOM 968 C C . GLN A 1 119 ? 37.407 5.809 -53.325 1.00 51.25 119 GLN A C 1
ATOM 970 O O . GLN A 1 119 ? 37.643 5.702 -54.515 1.00 51.25 119 GLN A O 1
ATOM 975 N N . ILE A 1 120 ? 36.768 6.884 -52.873 1.00 51.56 120 ILE A N 1
ATOM 976 C CA . ILE A 1 120 ? 36.300 8.038 -53.617 1.00 51.56 120 ILE A CA 1
ATOM 977 C C . ILE A 1 120 ? 37.514 8.729 -54.238 1.00 51.56 120 ILE A C 1
ATOM 979 O O . ILE A 1 120 ? 37.393 9.306 -55.312 1.00 51.56 120 ILE A O 1
ATOM 983 N N . GLU A 1 121 ? 38.697 8.636 -53.621 1.00 50.41 121 GLU A N 1
ATOM 984 C CA . GLU A 1 121 ? 39.952 9.079 -54.235 1.00 50.41 121 GLU A CA 1
ATOM 985 C C . GLU A 1 121 ? 40.406 8.184 -55.402 1.00 50.41 121 GLU A C 1
ATOM 987 O O . GLU A 1 121 ? 40.882 8.713 -56.408 1.00 50.41 121 GLU A O 1
ATOM 992 N N . GLU A 1 122 ? 40.188 6.866 -55.352 1.00 50.31 122 GLU A N 1
ATOM 993 C CA . GLU A 1 122 ? 40.481 5.960 -56.478 1.00 50.31 122 GLU A CA 1
ATOM 994 C C . GLU A 1 122 ? 39.380 6.020 -57.556 1.00 50.31 122 GLU A C 1
ATOM 996 O O . GLU A 1 122 ? 39.674 6.072 -58.748 1.00 50.31 122 GLU A O 1
ATOM 1001 N N . MET A 1 123 ? 38.116 6.196 -57.163 1.00 46.94 123 MET A N 1
ATOM 1002 C CA . MET A 1 123 ? 36.981 6.466 -58.054 1.00 46.94 123 MET A CA 1
ATOM 1003 C C . MET A 1 123 ? 37.046 7.850 -58.717 1.00 46.94 123 MET A C 1
ATOM 1005 O O . MET A 1 123 ? 36.370 8.075 -59.715 1.00 46.94 123 MET A O 1
ATOM 1009 N N . LYS A 1 124 ? 37.819 8.805 -58.174 1.00 52.28 124 LYS A N 1
ATOM 1010 C CA . LYS A 1 124 ? 38.133 10.086 -58.838 1.00 52.28 124 LYS A CA 1
ATOM 1011 C C . LYS A 1 124 ? 39.268 9.944 -59.856 1.00 52.28 124 LYS A C 1
ATOM 1013 O O . LYS A 1 124 ? 39.319 10.738 -60.799 1.00 52.28 124 LYS A O 1
ATOM 1018 N N . LYS A 1 125 ? 40.173 8.970 -59.675 1.00 51.75 125 LYS A N 1
ATOM 1019 C CA . LYS A 1 125 ? 41.250 8.653 -60.634 1.00 51.75 125 LYS A CA 1
ATOM 1020 C C . LYS A 1 125 ? 40.686 8.031 -61.907 1.00 51.75 125 LYS A C 1
ATOM 1022 O O . LYS A 1 125 ? 41.077 8.440 -63.002 1.00 51.75 125 LYS A O 1
ATOM 1027 N N . ASP A 1 126 ? 39.701 7.153 -61.772 1.00 53.75 126 ASP A N 1
ATOM 1028 C CA . ASP A 1 126 ? 38.923 6.681 -62.907 1.00 53.75 126 ASP A CA 1
ATOM 1029 C C . ASP A 1 126 ? 37.830 7.700 -63.216 1.00 53.75 126 ASP A C 1
ATOM 1031 O O . ASP A 1 126 ? 36.855 7.839 -62.490 1.00 53.75 126 ASP A O 1
ATOM 1035 N N . LYS A 1 127 ? 37.962 8.445 -64.316 1.00 59.03 127 LYS A N 1
ATOM 1036 C CA . LYS A 1 127 ? 36.872 9.271 -64.864 1.00 59.03 127 LYS A CA 1
ATOM 1037 C C . LYS A 1 127 ? 35.714 8.362 -65.321 1.00 59.03 127 LYS A C 1
ATOM 1039 O O . LYS A 1 127 ? 35.493 8.225 -66.522 1.00 59.03 127 LYS A O 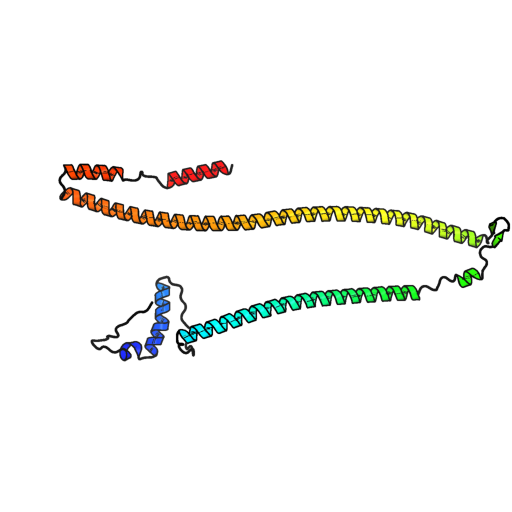1
ATOM 1044 N N . LEU A 1 128 ? 34.988 7.758 -64.375 1.00 59.28 128 LEU A N 1
ATOM 1045 C CA . LEU A 1 128 ? 33.886 6.809 -64.576 1.00 59.28 128 LEU A CA 1
ATOM 1046 C C . LEU A 1 128 ? 32.765 7.426 -65.416 1.00 59.28 128 LEU A C 1
ATOM 1048 O O . LEU A 1 128 ? 32.059 6.726 -66.135 1.00 59.28 128 LEU A O 1
ATOM 1052 N N . VAL A 1 129 ? 32.630 8.754 -65.363 1.00 59.12 129 VAL A N 1
ATOM 1053 C CA . VAL A 1 129 ? 31.651 9.504 -66.141 1.00 59.12 129 VAL A CA 1
ATOM 1054 C C . VAL A 1 129 ? 32.291 10.780 -66.695 1.00 59.12 129 VAL A C 1
ATOM 1056 O O . VAL A 1 129 ? 32.808 11.611 -65.949 1.00 59.12 129 VAL A O 1
ATOM 1059 N N . ARG A 1 130 ? 32.260 10.962 -68.020 1.00 65.06 130 ARG A N 1
ATOM 1060 C CA . ARG A 1 130 ? 32.664 12.204 -68.703 1.00 65.06 130 ARG A CA 1
ATOM 1061 C C . ARG A 1 130 ? 31.427 13.016 -69.065 1.00 65.06 130 ARG A C 1
ATOM 1063 O O . ARG A 1 130 ? 30.496 12.484 -69.662 1.00 65.06 130 ARG A O 1
ATOM 1070 N N . ARG A 1 131 ? 31.423 14.309 -68.748 1.00 63.34 131 ARG A N 1
ATOM 1071 C CA . ARG A 1 131 ? 30.363 15.237 -69.162 1.00 63.34 131 ARG A CA 1
ATOM 1072 C C . ARG A 1 131 ? 30.646 15.715 -70.589 1.00 63.34 131 ARG A C 1
ATOM 1074 O O . ARG A 1 131 ? 31.760 16.151 -70.869 1.00 63.34 131 ARG A O 1
ATOM 1081 N N . THR A 1 132 ? 29.688 15.582 -71.500 1.00 66.94 132 THR A N 1
ATOM 1082 C CA . THR A 1 132 ? 29.777 16.152 -72.851 1.00 66.94 132 THR A CA 1
ATOM 1083 C C . THR A 1 132 ? 29.492 17.655 -72.803 1.00 66.94 132 THR A C 1
ATOM 1085 O O . THR A 1 132 ? 28.905 18.140 -71.836 1.00 66.94 132 THR A O 1
ATOM 1088 N N . PHE A 1 133 ? 29.898 18.400 -73.837 1.00 59.03 133 PHE A N 1
ATOM 1089 C CA . PHE A 1 133 ? 29.634 19.845 -73.942 1.00 59.03 133 PHE A CA 1
ATOM 1090 C C . PHE A 1 133 ? 28.129 20.184 -73.887 1.00 59.03 133 PHE A C 1
ATOM 1092 O O . PHE A 1 133 ? 27.767 21.218 -73.339 1.00 59.03 133 PHE A O 1
ATOM 1099 N N . ASP A 1 134 ? 27.259 19.261 -74.315 1.00 67.62 134 ASP A N 1
ATOM 1100 C CA . ASP A 1 134 ? 25.790 19.359 -74.199 1.00 67.62 134 ASP A CA 1
ATOM 1101 C C . ASP A 1 134 ? 25.246 19.018 -72.793 1.00 67.62 134 ASP A C 1
ATOM 1103 O O . ASP A 1 134 ? 24.042 18.856 -72.599 1.00 67.62 134 ASP A O 1
ATOM 1107 N N . GLY A 1 135 ? 26.121 18.805 -71.806 1.00 75.69 135 GLY A N 1
ATOM 1108 C CA . GLY A 1 135 ? 25.761 18.495 -70.420 1.00 75.69 135 GLY A CA 1
ATOM 1109 C C . GLY A 1 135 ? 25.420 17.027 -70.127 1.00 75.69 135 GLY A C 1
ATOM 1110 O O . GLY A 1 135 ? 25.202 16.691 -68.960 1.00 75.69 135 GLY A O 1
ATOM 1111 N N . LYS A 1 136 ? 25.413 16.139 -71.133 1.00 71.81 136 LYS A N 1
ATOM 1112 C CA . LYS A 1 136 ? 25.096 14.706 -70.973 1.00 71.81 136 LYS A CA 1
ATOM 1113 C C . LYS A 1 136 ? 26.265 13.936 -70.355 1.00 71.81 136 LYS A C 1
ATOM 1115 O O . LYS A 1 136 ? 27.429 14.283 -70.532 1.00 71.81 136 LYS A O 1
ATOM 1120 N N . LEU A 1 137 ? 25.958 12.869 -69.628 1.00 73.62 137 LEU A N 1
ATOM 1121 C CA . LEU A 1 137 ? 26.939 12.021 -68.952 1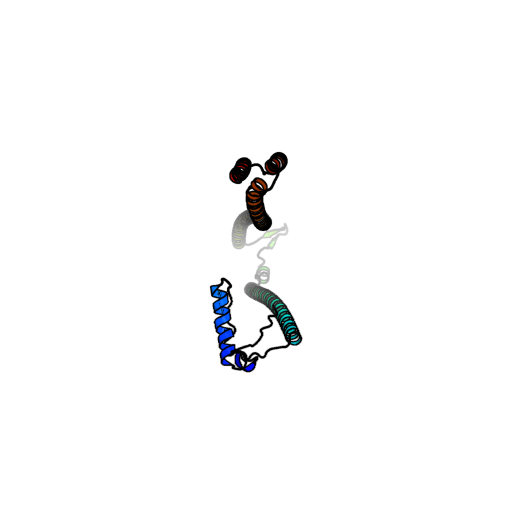.00 73.62 137 LEU A CA 1
ATOM 1122 C C . LEU A 1 137 ? 27.268 10.798 -69.825 1.00 73.62 137 LEU A C 1
ATOM 1124 O O . LEU A 1 137 ? 26.362 10.111 -70.289 1.00 73.62 137 LEU A O 1
ATOM 1128 N N . LYS A 1 138 ? 28.558 10.538 -70.074 1.00 72.81 138 LYS A N 1
ATOM 1129 C CA . LYS A 1 138 ? 29.064 9.418 -70.884 1.00 72.81 138 LYS A CA 1
ATOM 1130 C C . LYS A 1 138 ? 29.905 8.487 -70.014 1.00 72.81 138 LYS A C 1
ATOM 1132 O O . LYS A 1 138 ? 30.888 8.930 -69.425 1.00 72.81 138 LYS A O 1
ATOM 1137 N N . MET A 1 139 ? 29.537 7.213 -69.973 1.00 74.75 139 MET A N 1
ATOM 1138 C CA . MET A 1 139 ? 30.203 6.160 -69.198 1.00 74.75 139 MET A CA 1
ATOM 1139 C C . MET A 1 139 ? 30.245 4.854 -69.996 1.00 74.75 139 MET A C 1
ATOM 1141 O O . MET A 1 139 ? 29.578 4.742 -71.029 1.00 74.75 139 MET A O 1
ATOM 1145 N N . ASP A 1 140 ? 31.054 3.890 -69.558 1.00 79.94 140 ASP A N 1
ATOM 1146 C CA . ASP A 1 140 ? 31.085 2.570 -70.184 1.00 79.94 140 ASP A CA 1
ATOM 1147 C C . ASP A 1 140 ? 29.809 1.772 -69.860 1.00 79.94 140 ASP A C 1
ATOM 1149 O O . ASP A 1 140 ? 29.197 1.930 -68.799 1.00 79.94 140 ASP A O 1
ATOM 1153 N N . LYS A 1 141 ? 29.387 0.920 -70.802 1.00 81.75 141 LYS A N 1
ATOM 1154 C CA . LYS A 1 141 ? 28.127 0.172 -70.705 1.00 81.75 141 LYS A CA 1
ATOM 1155 C C . LYS A 1 141 ? 28.097 -0.756 -69.486 1.00 81.75 141 LYS A C 1
ATOM 1157 O O . LYS A 1 141 ? 27.080 -0.825 -68.809 1.00 81.75 141 LYS A O 1
ATOM 1162 N N . ALA A 1 142 ? 29.212 -1.416 -69.171 1.00 79.75 142 ALA A N 1
ATOM 1163 C CA . ALA A 1 142 ? 29.281 -2.354 -68.053 1.00 79.75 142 ALA A CA 1
ATOM 1164 C C . ALA A 1 142 ? 29.133 -1.643 -66.696 1.00 79.75 142 ALA A C 1
ATOM 1166 O O . ALA A 1 142 ? 28.476 -2.153 -65.791 1.00 79.75 142 ALA A O 1
ATOM 1167 N N . THR A 1 143 ? 29.705 -0.447 -66.552 1.00 79.31 143 THR A N 1
ATOM 1168 C CA . THR A 1 143 ? 29.546 0.404 -65.368 1.00 79.31 143 THR A CA 1
ATOM 1169 C C . THR A 1 143 ? 28.137 0.970 -65.270 1.00 79.31 143 THR A C 1
ATOM 1171 O O . THR A 1 143 ? 27.604 1.024 -64.163 1.00 79.31 143 THR A O 1
ATOM 1174 N N . TYR A 1 144 ? 27.504 1.336 -66.391 1.00 84.38 144 TYR A N 1
ATOM 1175 C CA . TYR A 1 144 ? 26.091 1.723 -66.388 1.00 84.38 144 TYR A CA 1
ATOM 1176 C C . TYR A 1 144 ? 25.198 0.572 -65.917 1.00 84.38 144 TYR A C 1
ATOM 1178 O O . TYR A 1 144 ? 24.400 0.772 -65.008 1.00 84.38 144 TYR A O 1
ATOM 1186 N N . ASP A 1 145 ? 25.373 -0.632 -66.468 1.00 86.00 145 ASP A N 1
ATOM 1187 C CA . ASP A 1 145 ? 24.551 -1.797 -66.125 1.00 86.00 145 ASP A CA 1
ATOM 1188 C C . ASP A 1 145 ? 24.716 -2.185 -64.643 1.00 86.00 145 ASP A C 1
ATOM 1190 O O . ASP A 1 145 ? 23.724 -2.432 -63.954 1.00 86.00 145 ASP A O 1
ATOM 1194 N N . ARG A 1 146 ? 25.950 -2.152 -64.111 1.00 87.06 146 ARG A N 1
ATOM 1195 C CA . ARG A 1 146 ? 26.215 -2.348 -62.673 1.00 87.06 146 ARG A CA 1
ATOM 1196 C C . ARG A 1 146 ? 25.529 -1.286 -61.819 1.00 87.06 146 ARG A C 1
ATOM 1198 O O . ARG A 1 146 ? 24.822 -1.632 -60.879 1.00 87.06 146 ARG A O 1
ATOM 1205 N N . LEU A 1 147 ? 25.708 -0.007 -62.154 1.00 84.62 147 LEU A N 1
ATOM 1206 C CA . LEU A 1 147 ? 25.119 1.096 -61.395 1.00 84.62 147 LEU A CA 1
ATOM 1207 C C . LEU A 1 147 ? 23.590 1.040 -61.430 1.00 84.62 147 LEU A C 1
ATOM 1209 O O . LEU A 1 147 ? 22.948 1.204 -60.399 1.00 84.62 147 LEU A O 1
ATOM 1213 N N . PHE A 1 148 ? 23.003 0.776 -62.595 1.00 85.50 148 PHE A N 1
ATOM 1214 C CA . PHE A 1 148 ? 21.562 0.647 -62.763 1.00 85.50 148 PHE A CA 1
ATOM 1215 C C . PHE A 1 148 ? 20.999 -0.524 -61.953 1.00 85.50 148 PHE A C 1
ATOM 1217 O O . PHE A 1 148 ? 19.960 -0.374 -61.306 1.00 85.50 148 PHE A O 1
ATOM 1224 N N . HIS A 1 149 ? 21.696 -1.665 -61.937 1.00 87.56 149 HIS A N 1
ATOM 1225 C CA . HIS A 1 149 ? 21.309 -2.811 -61.121 1.00 87.56 149 HIS A CA 1
ATOM 1226 C C . HIS A 1 149 ? 21.372 -2.483 -59.624 1.00 87.56 149 HIS A C 1
ATOM 1228 O O . HIS A 1 149 ? 20.389 -2.692 -58.917 1.00 87.56 149 HIS A O 1
ATOM 1234 N N . THR A 1 150 ? 22.477 -1.896 -59.153 1.00 88.88 150 THR A N 1
ATOM 1235 C CA . THR A 1 150 ? 22.654 -1.483 -57.753 1.00 88.88 150 THR A CA 1
ATOM 1236 C C . THR A 1 150 ? 21.605 -0.455 -57.327 1.00 88.88 150 THR A C 1
ATOM 1238 O O . THR A 1 150 ? 20.974 -0.611 -56.285 1.00 88.88 150 THR A O 1
ATOM 1241 N N . VAL A 1 151 ? 21.350 0.569 -58.147 1.00 87.19 151 VAL A N 1
ATOM 1242 C CA . VAL A 1 151 ? 20.328 1.589 -57.867 1.00 87.19 151 VAL A CA 1
ATOM 1243 C C . VAL A 1 151 ? 18.925 0.981 -57.863 1.00 87.19 151 VAL A C 1
ATOM 1245 O O . VAL A 1 151 ? 18.131 1.320 -56.989 1.00 87.19 151 VAL A O 1
ATOM 1248 N N . SER A 1 152 ? 18.616 0.063 -58.785 1.00 89.94 152 SER A N 1
ATOM 1249 C CA . SER A 1 152 ? 17.320 -0.629 -58.802 1.00 89.94 152 SER A CA 1
ATOM 1250 C C . SER A 1 152 ? 17.117 -1.488 -57.555 1.00 89.94 152 SER A C 1
ATOM 1252 O O . SER A 1 152 ? 16.052 -1.415 -56.947 1.00 89.94 152 SER A O 1
ATOM 1254 N N . GLN A 1 153 ? 18.134 -2.245 -57.132 1.00 90.38 153 GLN A N 1
ATOM 1255 C CA . GLN A 1 153 ? 18.090 -3.032 -55.893 1.00 90.38 153 GLN A CA 1
ATOM 1256 C C . GLN A 1 153 ? 17.879 -2.131 -54.672 1.00 90.38 153 GLN A C 1
ATOM 1258 O O . GLN A 1 153 ? 16.919 -2.317 -53.931 1.00 90.38 153 GLN A O 1
ATOM 1263 N N . HIS A 1 154 ? 18.682 -1.074 -54.517 1.00 91.94 154 HIS A N 1
ATOM 1264 C CA . HIS A 1 154 ? 18.519 -0.138 -53.403 1.00 91.94 154 HIS A CA 1
ATOM 1265 C C . HIS A 1 154 ? 17.172 0.592 -53.418 1.00 91.94 154 HIS A C 1
ATOM 1267 O O . HIS A 1 154 ? 16.634 0.890 -52.354 1.00 91.94 154 HIS A O 1
ATOM 1273 N N . ALA A 1 155 ? 16.603 0.884 -54.590 1.00 90.12 155 ALA A N 1
ATOM 1274 C CA . ALA A 1 155 ? 15.268 1.465 -54.684 1.00 90.12 155 ALA A CA 1
ATOM 1275 C C . ALA A 1 155 ? 14.191 0.485 -54.188 1.00 90.12 155 ALA A C 1
ATOM 1277 O O . ALA A 1 155 ? 13.272 0.898 -53.478 1.00 90.12 155 ALA A O 1
ATOM 1278 N N . LEU A 1 156 ? 14.310 -0.806 -54.516 1.00 91.62 156 LEU A N 1
ATOM 1279 C CA . LEU A 1 156 ? 13.418 -1.851 -54.008 1.00 91.62 156 LEU A CA 1
ATOM 1280 C C . LEU A 1 156 ? 13.567 -2.030 -52.492 1.00 91.62 156 LEU A C 1
ATOM 1282 O O . LEU A 1 156 ? 12.561 -2.017 -51.780 1.00 91.62 156 LEU A O 1
ATOM 1286 N N . ASP A 1 157 ? 14.799 -2.105 -51.991 1.00 93.00 157 ASP A N 1
ATOM 1287 C CA . ASP A 1 157 ? 15.079 -2.223 -50.558 1.00 93.00 157 ASP A CA 1
ATOM 1288 C C . ASP A 1 157 ? 14.560 -1.012 -49.776 1.00 93.00 157 ASP A C 1
ATOM 1290 O O . ASP A 1 157 ? 13.948 -1.172 -48.724 1.00 93.00 157 ASP A O 1
ATOM 1294 N N . ASN A 1 158 ? 14.718 0.206 -50.303 1.00 93.75 158 ASN A N 1
ATOM 1295 C CA . ASN A 1 158 ? 14.208 1.420 -49.662 1.00 93.75 158 ASN A CA 1
ATOM 1296 C C . ASN A 1 158 ? 12.675 1.412 -49.578 1.00 93.75 158 ASN A C 1
ATOM 1298 O O . ASN A 1 158 ? 12.106 1.761 -48.544 1.00 93.75 158 ASN A O 1
ATOM 1302 N N . ASN A 1 159 ? 11.992 0.943 -50.628 1.00 92.44 159 ASN A N 1
ATOM 1303 C CA . ASN A 1 159 ? 10.543 0.752 -50.575 1.00 92.44 159 ASN A CA 1
ATOM 1304 C C . ASN A 1 159 ? 10.150 -0.283 -49.511 1.00 92.44 159 ASN A C 1
ATOM 1306 O O . ASN A 1 159 ? 9.222 -0.038 -48.740 1.00 92.44 159 ASN A O 1
ATOM 1310 N N . ARG A 1 160 ? 10.881 -1.402 -49.408 1.00 95.19 160 ARG A N 1
ATOM 1311 C CA . ARG A 1 160 ? 10.637 -2.415 -48.371 1.00 95.19 160 ARG A CA 1
ATOM 1312 C C . ARG A 1 160 ? 10.827 -1.847 -46.965 1.00 95.19 160 ARG A C 1
ATOM 1314 O O . ARG A 1 160 ? 9.930 -1.974 -46.137 1.00 95.19 160 ARG A O 1
ATOM 1321 N N . LEU A 1 161 ? 11.937 -1.152 -46.727 1.00 94.69 161 LEU A N 1
ATOM 1322 C CA . LEU A 1 161 ? 12.243 -0.511 -45.446 1.00 94.69 161 LEU A CA 1
ATOM 1323 C C . LEU A 1 161 ? 11.203 0.547 -45.069 1.00 94.69 161 LEU A C 1
ATOM 1325 O O . LEU A 1 161 ? 10.823 0.647 -43.907 1.00 94.69 161 LEU A O 1
ATOM 1329 N N . ARG A 1 162 ? 10.678 1.309 -46.036 1.00 94.94 162 ARG A N 1
ATOM 1330 C CA . ARG A 1 162 ? 9.567 2.243 -45.790 1.00 94.94 162 ARG A CA 1
ATOM 1331 C C . ARG A 1 162 ? 8.307 1.527 -45.319 1.00 94.94 162 ARG A C 1
ATOM 1333 O O . ARG A 1 162 ? 7.659 1.996 -44.388 1.00 94.94 162 ARG A O 1
ATOM 1340 N N . HIS A 1 163 ? 7.956 0.402 -45.938 1.00 94.88 163 HIS A N 1
ATOM 1341 C CA . HIS A 1 163 ? 6.809 -0.393 -45.504 1.00 94.88 163 HIS A CA 1
ATOM 1342 C C . HIS A 1 163 ? 7.016 -0.989 -44.108 1.00 94.88 163 HIS A C 1
ATOM 1344 O O . HIS A 1 163 ? 6.103 -0.937 -43.285 1.00 94.88 163 HIS A O 1
ATOM 1350 N N . GLU A 1 164 ? 8.212 -1.505 -43.823 1.00 96.31 164 GLU A N 1
ATOM 1351 C CA . GLU A 1 164 ? 8.575 -2.008 -42.495 1.00 96.31 164 GLU A CA 1
ATOM 1352 C C . GLU A 1 164 ? 8.495 -0.897 -41.436 1.00 96.31 164 GLU A C 1
ATOM 1354 O O . GLU A 1 164 ? 7.847 -1.089 -40.408 1.00 96.31 164 GLU A O 1
ATOM 1359 N N . ASN A 1 165 ? 9.042 0.290 -41.715 1.00 94.75 165 ASN A N 1
ATOM 1360 C CA . ASN A 1 165 ? 8.967 1.441 -40.812 1.00 94.75 165 ASN A CA 1
ATOM 1361 C C . ASN A 1 165 ? 7.523 1.870 -40.537 1.00 94.75 165 ASN A C 1
ATOM 1363 O O . ASN A 1 165 ? 7.154 2.037 -39.378 1.00 94.75 165 ASN A O 1
ATOM 1367 N N . ASN A 1 166 ? 6.681 1.967 -41.568 1.00 96.75 166 ASN A N 1
ATOM 1368 C CA . ASN A 1 166 ? 5.267 2.308 -41.386 1.00 96.75 166 ASN A CA 1
ATOM 1369 C C . ASN A 1 166 ? 4.536 1.269 -40.516 1.00 96.75 166 ASN A C 1
ATOM 1371 O O . ASN A 1 166 ? 3.731 1.626 -39.654 1.00 96.75 166 ASN A O 1
ATOM 1375 N N . ASN A 1 167 ? 4.829 -0.021 -40.708 1.00 97.19 167 ASN A N 1
ATOM 1376 C CA . ASN A 1 167 ? 4.253 -1.087 -39.887 1.00 97.19 167 ASN A CA 1
ATOM 1377 C C . ASN A 1 167 ? 4.718 -0.994 -38.427 1.00 97.19 167 ASN A C 1
ATOM 1379 O O . ASN A 1 167 ? 3.907 -1.156 -37.513 1.00 97.19 167 ASN A O 1
ATOM 1383 N N . LEU A 1 168 ? 6.006 -0.723 -38.197 1.00 96.88 168 LEU A N 1
ATOM 1384 C CA . LEU A 1 168 ? 6.563 -0.546 -36.855 1.00 96.88 168 LEU A CA 1
ATOM 1385 C C . LEU A 1 168 ? 5.964 0.676 -36.150 1.00 96.88 168 LEU A C 1
ATOM 1387 O O . LEU A 1 168 ? 5.586 0.575 -34.983 1.00 96.88 168 LEU A O 1
ATOM 1391 N N . GLU A 1 169 ? 5.799 1.798 -36.850 1.00 96.00 169 GLU A N 1
ATOM 1392 C CA . GLU A 1 169 ? 5.127 2.989 -36.318 1.00 96.00 169 GLU A CA 1
ATOM 1393 C C . GLU A 1 169 ? 3.681 2.685 -35.911 1.00 96.00 169 GLU A C 1
ATOM 1395 O O . GLU A 1 169 ? 3.246 3.050 -34.814 1.00 96.00 169 GLU A O 1
ATOM 1400 N N . GLN A 1 170 ? 2.946 1.943 -36.744 1.00 96.56 170 GLN A N 1
ATOM 1401 C CA . GLN A 1 170 ? 1.581 1.536 -36.426 1.00 96.56 170 GLN A CA 1
ATOM 1402 C C . GLN A 1 170 ? 1.532 0.636 -35.181 1.00 96.56 170 GLN A C 1
ATOM 1404 O O . GLN A 1 170 ? 0.686 0.833 -34.304 1.00 96.56 170 GLN A O 1
ATOM 1409 N N . GLN A 1 171 ? 2.443 -0.336 -35.067 1.00 96.75 171 GLN A N 1
ATOM 1410 C CA . GLN A 1 171 ? 2.544 -1.197 -33.885 1.00 96.75 171 GLN A CA 1
ATOM 1411 C C . GLN A 1 171 ? 2.893 -0.399 -32.626 1.00 96.75 171 GLN A C 1
ATOM 1413 O O . GLN A 1 171 ? 2.296 -0.625 -31.568 1.00 96.75 171 GLN A O 1
ATOM 1418 N N . LEU A 1 172 ? 3.808 0.566 -32.734 1.00 96.50 172 LEU A N 1
ATOM 1419 C CA . LEU A 1 172 ? 4.184 1.449 -31.636 1.00 96.50 172 LEU A CA 1
ATOM 1420 C C . LEU A 1 172 ? 2.983 2.270 -31.157 1.00 96.50 172 LEU A C 1
ATOM 1422 O O . LEU A 1 172 ? 2.699 2.304 -29.959 1.00 96.50 172 LEU A O 1
ATOM 1426 N N . GLN A 1 173 ? 2.222 2.862 -32.078 1.00 95.69 173 GLN A N 1
ATOM 1427 C CA . GLN A 1 173 ? 1.025 3.634 -31.751 1.00 95.69 173 GLN A CA 1
ATOM 1428 C C . GLN A 1 173 ? -0.062 2.761 -31.097 1.00 95.69 173 GLN A C 1
ATOM 1430 O O . GLN A 1 173 ? -0.696 3.163 -30.113 1.00 95.69 173 GLN A O 1
ATOM 1435 N N . GLN A 1 174 ? -0.249 1.531 -31.586 1.00 96.44 174 GLN A N 1
ATOM 1436 C CA . GLN A 1 174 ? -1.150 0.561 -30.962 1.00 96.44 174 GLN A CA 1
ATOM 1437 C C . GLN A 1 174 ? -0.690 0.186 -29.547 1.00 96.44 174 GLN A C 1
ATOM 1439 O O . GLN A 1 174 ? -1.508 0.145 -28.629 1.00 96.44 174 GLN A O 1
ATOM 1444 N N . SER A 1 175 ? 0.606 -0.049 -29.338 1.00 94.94 175 SER A N 1
ATOM 1445 C CA . SER A 1 175 ? 1.164 -0.355 -28.016 1.00 94.94 175 SER A CA 1
ATOM 1446 C C . SER A 1 175 ? 0.979 0.813 -27.042 1.00 94.94 175 SER A C 1
ATOM 1448 O O . SER A 1 175 ? 0.479 0.623 -25.932 1.00 94.94 175 SER A O 1
ATOM 1450 N N . LEU A 1 176 ? 1.264 2.039 -27.490 1.00 96.50 176 LEU A N 1
ATOM 1451 C CA . LEU A 1 176 ? 1.104 3.256 -26.695 1.00 96.50 176 LEU A CA 1
ATOM 1452 C C . LEU A 1 176 ? -0.353 3.461 -26.253 1.00 96.50 176 LEU A C 1
ATOM 1454 O O . LEU A 1 176 ? -0.626 3.767 -25.093 1.00 96.50 176 LEU A O 1
ATOM 1458 N N . SER A 1 177 ? -1.316 3.254 -27.158 1.00 95.25 177 SER A N 1
ATOM 1459 C CA . SER A 1 177 ? -2.740 3.377 -26.815 1.00 95.25 177 SER A CA 1
ATOM 1460 C C . SER A 1 177 ? -3.195 2.316 -25.803 1.00 95.25 177 SER A C 1
ATOM 1462 O O . SER A 1 177 ? -3.918 2.648 -24.861 1.00 95.25 177 SER A O 1
ATOM 1464 N N . LYS A 1 178 ? -2.712 1.070 -25.920 1.00 96.19 178 LYS A N 1
ATOM 1465 C CA . LYS A 1 178 ? -2.952 0.010 -24.926 1.00 96.19 178 LYS A CA 1
ATOM 1466 C C . LYS A 1 178 ? -2.360 0.365 -23.561 1.00 96.19 178 LYS A C 1
ATOM 1468 O O . LYS A 1 178 ? -3.056 0.240 -22.557 1.00 96.19 178 LYS A O 1
ATOM 1473 N N . GLN A 1 179 ? -1.120 0.854 -23.521 1.00 94.75 179 GLN A N 1
ATOM 1474 C CA . GLN A 1 179 ? -0.470 1.285 -22.278 1.00 94.75 179 GLN A CA 1
ATOM 1475 C C . GLN A 1 179 ? -1.223 2.438 -21.608 1.00 94.75 179 GLN A C 1
ATOM 1477 O O . GLN A 1 179 ? -1.465 2.395 -20.404 1.00 94.75 179 GLN A O 1
ATOM 1482 N N . ASN A 1 180 ? -1.669 3.430 -22.381 1.00 95.75 180 ASN A N 1
ATOM 1483 C CA . ASN A 1 180 ? -2.460 4.544 -21.859 1.00 95.75 180 ASN A CA 1
ATOM 1484 C C . ASN A 1 180 ? -3.804 4.086 -21.276 1.00 95.75 180 ASN A C 1
ATOM 1486 O O . ASN A 1 180 ? -4.242 4.603 -20.247 1.00 95.75 180 ASN A O 1
ATOM 1490 N N . ASN A 1 181 ? -4.466 3.117 -21.909 1.00 95.62 181 ASN A N 1
ATOM 1491 C CA . ASN A 1 181 ? -5.708 2.552 -21.385 1.00 95.62 181 ASN A CA 1
ATOM 1492 C C . ASN A 1 181 ? -5.466 1.773 -20.087 1.00 95.62 181 ASN A C 1
ATOM 1494 O O . ASN A 1 181 ? -6.172 2.005 -19.107 1.00 95.62 181 ASN A O 1
ATOM 1498 N N . LEU A 1 182 ? -4.421 0.943 -20.042 1.00 95.75 182 LEU A N 1
ATOM 1499 C CA . LEU A 1 182 ? -4.038 0.216 -18.831 1.00 95.75 182 LEU A CA 1
ATOM 1500 C C . LEU A 1 182 ? -3.690 1.172 -17.680 1.00 95.75 182 LEU A C 1
ATOM 1502 O O . LEU A 1 182 ? -4.117 0.960 -16.549 1.00 95.75 182 LEU A O 1
ATOM 1506 N N . ALA A 1 183 ? -2.978 2.266 -17.960 1.00 95.44 183 ALA A N 1
ATOM 1507 C CA . ALA A 1 183 ? -2.675 3.289 -16.964 1.00 95.44 183 ALA A CA 1
ATOM 1508 C C . ALA A 1 183 ? -3.950 3.928 -16.384 1.00 95.44 183 ALA A C 1
ATOM 1510 O O . ALA A 1 183 ? -4.051 4.119 -15.172 1.00 95.44 183 ALA A O 1
ATOM 1511 N N . LYS A 1 184 ? -4.960 4.204 -17.223 1.00 94.38 184 LYS A N 1
ATOM 1512 C CA . LYS A 1 184 ? -6.266 4.707 -16.759 1.00 94.38 184 LYS A CA 1
ATOM 1513 C C . LYS A 1 184 ? -6.997 3.690 -15.881 1.00 94.38 184 LYS A C 1
ATOM 1515 O O . LYS A 1 184 ? -7.622 4.083 -14.898 1.00 94.38 184 LYS A O 1
ATOM 1520 N N . GLU A 1 185 ? -6.944 2.405 -16.221 1.00 95.12 185 GLU A N 1
ATOM 1521 C CA . GLU A 1 185 ? -7.538 1.339 -15.404 1.00 95.12 185 GLU A CA 1
ATOM 1522 C C . GLU A 1 185 ? -6.833 1.194 -14.053 1.00 95.12 185 GLU A C 1
ATOM 1524 O O . GLU A 1 185 ? -7.505 1.113 -13.024 1.00 95.12 185 GLU A O 1
ATOM 1529 N N . LEU A 1 186 ? -5.500 1.262 -14.032 1.00 94.38 186 LEU A N 1
ATOM 1530 C CA . LEU A 1 186 ? -4.715 1.255 -12.797 1.00 94.38 186 LEU A CA 1
ATOM 1531 C C . LEU A 1 186 ? -5.070 2.440 -11.894 1.00 94.38 186 LEU A C 1
ATOM 1533 O O . LEU A 1 186 ? -5.318 2.240 -10.710 1.00 94.38 186 LEU A O 1
ATOM 1537 N N . MET A 1 187 ? -5.207 3.648 -12.450 1.00 92.19 187 MET A N 1
ATOM 1538 C CA . MET A 1 187 ? -5.637 4.820 -11.676 1.00 92.19 187 MET A CA 1
ATOM 1539 C C . MET A 1 187 ? -7.033 4.642 -11.060 1.00 92.19 187 MET A C 1
ATOM 1541 O O . MET A 1 187 ? -7.251 5.011 -9.906 1.00 92.19 187 MET A O 1
ATOM 1545 N N . LYS A 1 188 ? -7.983 4.052 -11.800 1.00 94.25 188 LYS A N 1
ATOM 1546 C CA . LYS A 1 188 ? -9.317 3.727 -11.262 1.00 94.25 188 LYS A CA 1
ATOM 1547 C C . LYS A 1 188 ? -9.229 2.687 -10.145 1.00 94.25 188 LYS A C 1
ATOM 1549 O O . LYS A 1 188 ? -9.883 2.844 -9.116 1.00 94.25 188 LYS A O 1
ATOM 1554 N N . SER A 1 189 ? -8.410 1.654 -10.330 1.00 94.44 189 SER A N 1
ATOM 1555 C CA . SER A 1 189 ? -8.171 0.627 -9.315 1.00 94.44 189 SER A CA 1
ATOM 1556 C C . SER A 1 189 ? -7.564 1.223 -8.042 1.00 94.44 189 SER A C 1
ATOM 1558 O O . SER A 1 189 ? -8.049 0.949 -6.948 1.00 94.44 189 SER A O 1
ATOM 1560 N N . ASP A 1 190 ? -6.557 2.090 -8.162 1.00 93.94 190 ASP A N 1
ATOM 1561 C CA . ASP A 1 190 ? -5.932 2.762 -7.019 1.00 93.94 190 ASP A CA 1
ATOM 1562 C C . ASP A 1 190 ? -6.922 3.652 -6.262 1.00 93.94 190 ASP A C 1
ATOM 1564 O O . ASP A 1 190 ? -6.930 3.662 -5.026 1.00 93.94 190 ASP A O 1
ATOM 1568 N N . HIS A 1 191 ? -7.808 4.346 -6.983 1.00 94.31 191 HIS A N 1
ATOM 1569 C CA . HIS A 1 191 ? -8.881 5.118 -6.366 1.00 94.31 191 HIS A CA 1
ATOM 1570 C C . HIS A 1 191 ? -9.821 4.219 -5.548 1.00 94.31 191 HIS A C 1
ATOM 1572 O O . HIS A 1 191 ? -10.022 4.476 -4.360 1.00 94.31 191 HIS A O 1
ATOM 1578 N N . ILE A 1 192 ? -10.294 3.109 -6.125 1.00 93.88 192 ILE A N 1
ATOM 1579 C CA . ILE A 1 192 ? -11.153 2.129 -5.437 1.00 93.88 192 ILE A CA 1
ATOM 1580 C C . ILE A 1 192 ? -10.439 1.518 -4.221 1.00 93.88 192 ILE A C 1
ATOM 1582 O O . ILE A 1 192 ? -11.042 1.307 -3.168 1.00 93.88 192 ILE A O 1
ATOM 1586 N N . LEU A 1 193 ? -9.138 1.239 -4.318 1.00 94.44 193 LEU A N 1
ATOM 1587 C CA . LEU A 1 193 ? -8.349 0.744 -3.188 1.00 94.44 193 LEU A CA 1
ATOM 1588 C C . LEU A 1 193 ? -8.236 1.786 -2.072 1.00 94.44 193 LEU A C 1
ATOM 1590 O O . LEU A 1 193 ? -8.283 1.424 -0.893 1.00 94.44 193 LEU A O 1
ATOM 1594 N N . SER A 1 194 ? -8.098 3.067 -2.418 1.00 94.31 194 SER A N 1
ATOM 1595 C CA . SER A 1 194 ? -8.068 4.153 -1.436 1.00 94.31 194 SER A CA 1
ATOM 1596 C C . SER A 1 194 ? -9.411 4.309 -0.716 1.00 94.31 194 SER A C 1
ATOM 1598 O O . SER A 1 194 ? -9.432 4.385 0.513 1.00 94.31 194 SER A O 1
ATOM 1600 N N . GLU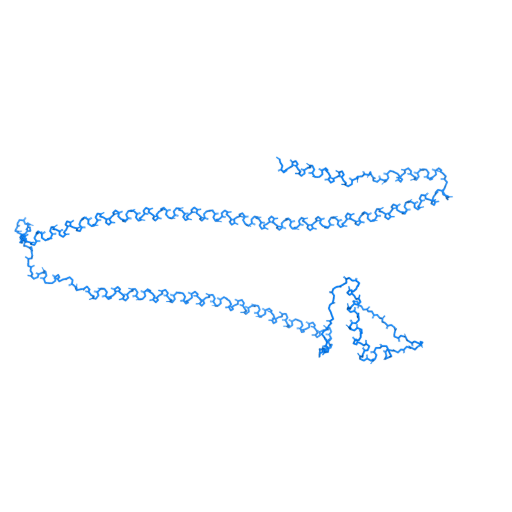 A 1 195 ? -10.521 4.230 -1.449 1.00 96.19 195 GLU A N 1
ATOM 1601 C CA . GLU A 1 195 ? -11.878 4.278 -0.904 1.00 96.19 195 GLU A CA 1
ATOM 1602 C C . GLU A 1 195 ? -12.178 3.059 -0.020 1.00 96.19 195 GLU A C 1
ATOM 1604 O O . GLU A 1 195 ? -12.684 3.181 1.092 1.00 96.19 195 GLU A O 1
ATOM 1609 N N . ASN A 1 196 ? -11.755 1.862 -0.427 1.00 94.81 196 ASN A N 1
ATOM 1610 C CA . ASN A 1 196 ? -11.894 0.675 0.415 1.00 94.81 196 ASN A CA 1
ATOM 1611 C C . ASN A 1 196 ? -11.122 0.800 1.737 1.00 94.81 196 ASN A C 1
ATOM 1613 O O . ASN A 1 196 ? -11.577 0.312 2.775 1.00 94.81 196 ASN A O 1
ATOM 1617 N N . ARG A 1 197 ? -9.958 1.465 1.738 1.00 95.19 197 ARG A N 1
ATOM 1618 C CA . ARG A 1 197 ? -9.206 1.727 2.976 1.00 95.19 197 ARG A CA 1
ATOM 1619 C C . ARG A 1 197 ? -9.949 2.703 3.887 1.00 95.19 197 ARG A C 1
ATOM 1621 O O . ARG A 1 197 ? -9.991 2.464 5.097 1.00 95.19 197 ARG A O 1
ATOM 1628 N N . THR A 1 198 ? -10.538 3.768 3.340 1.00 95.88 198 THR A N 1
ATOM 1629 C CA . THR A 1 198 ? -11.304 4.739 4.138 1.00 95.88 198 THR A CA 1
ATOM 1630 C C . THR A 1 198 ? -12.574 4.104 4.696 1.00 95.88 198 THR A C 1
ATOM 1632 O O . THR A 1 198 ? -12.775 4.156 5.913 1.00 95.88 198 THR A O 1
ATOM 1635 N N . LEU A 1 199 ? -13.348 3.399 3.866 1.00 96.88 199 LEU A N 1
ATOM 1636 C CA . LEU A 1 199 ? -14.550 2.667 4.276 1.00 96.88 199 LEU A CA 1
ATOM 1637 C C . LEU A 1 199 ? -14.243 1.632 5.360 1.00 96.88 199 LEU A C 1
ATOM 1639 O O . LEU A 1 199 ? -14.945 1.559 6.366 1.00 96.88 199 LEU A O 1
ATOM 1643 N N . LYS A 1 200 ? -13.147 0.876 5.226 1.00 97.19 200 LYS A N 1
ATOM 1644 C CA . LYS A 1 200 ? -12.719 -0.074 6.262 1.00 97.19 200 LYS A CA 1
ATOM 1645 C C . LYS A 1 200 ? -12.448 0.621 7.599 1.00 97.19 200 LYS A C 1
ATOM 1647 O O . LYS A 1 200 ? -12.889 0.136 8.639 1.00 97.19 200 LYS A O 1
ATOM 1652 N N . SER A 1 201 ? -11.781 1.777 7.576 1.00 95.06 201 SER A N 1
ATOM 1653 C CA . SER A 1 201 ? -11.528 2.556 8.795 1.00 95.06 201 SER A CA 1
ATOM 1654 C C . SER A 1 201 ? -12.821 3.059 9.450 1.00 95.06 201 SER A C 1
ATOM 1656 O O . SER A 1 201 ? -12.917 3.122 10.676 1.00 95.06 201 SER A O 1
ATOM 1658 N N . GLU A 1 202 ? -13.831 3.394 8.648 1.00 96.81 202 GLU A N 1
ATOM 1659 C CA . GLU A 1 202 ? -15.134 3.846 9.127 1.00 96.81 202 GLU A CA 1
ATOM 1660 C C . GLU A 1 202 ? -15.952 2.698 9.721 1.00 96.81 202 GLU A C 1
ATOM 1662 O O . GLU A 1 202 ? -16.483 2.826 10.827 1.00 96.81 202 GLU A O 1
ATOM 1667 N N . VAL A 1 203 ? -15.946 1.535 9.067 1.00 95.31 203 VAL A N 1
ATOM 1668 C CA . VAL A 1 203 ? -16.527 0.296 9.602 1.00 95.31 203 VAL A CA 1
ATOM 1669 C C . VAL A 1 203 ? -15.906 -0.059 10.953 1.00 95.31 203 VAL A C 1
ATOM 1671 O O . VAL A 1 203 ? -16.633 -0.374 11.899 1.00 95.31 203 VAL A O 1
ATOM 1674 N N . ASP A 1 204 ? -14.583 0.046 11.092 1.00 95.06 204 ASP A N 1
ATOM 1675 C CA . ASP A 1 204 ? -13.911 -0.219 12.364 1.00 95.06 204 ASP A CA 1
ATOM 1676 C C . ASP A 1 204 ? -14.343 0.778 13.450 1.00 95.06 204 ASP A C 1
ATOM 1678 O O . ASP A 1 204 ? -14.652 0.364 14.573 1.00 95.06 204 ASP A O 1
ATOM 1682 N N . LYS A 1 205 ? -14.448 2.077 13.138 1.00 96.62 205 LYS A N 1
ATOM 1683 C CA . LYS A 1 205 ? -14.956 3.093 14.082 1.00 96.62 205 LYS A CA 1
ATOM 1684 C C . LYS A 1 205 ? -16.388 2.788 14.526 1.00 96.62 205 LYS A C 1
ATOM 1686 O O . LYS A 1 205 ? -16.665 2.790 15.729 1.00 96.62 205 LYS A O 1
ATOM 1691 N N . LEU A 1 206 ? -17.279 2.470 13.586 1.00 96.00 206 LEU A N 1
ATOM 1692 C CA . LEU A 1 206 ? -18.672 2.115 13.873 1.00 96.00 206 LEU A CA 1
ATOM 1693 C C . LEU A 1 206 ? -18.768 0.846 14.724 1.00 96.00 206 LEU A C 1
ATOM 1695 O O . LEU A 1 206 ? -19.551 0.788 15.672 1.00 96.00 206 LEU A O 1
ATOM 1699 N N . LYS A 1 207 ? -17.923 -0.153 14.460 1.00 96.25 207 LYS A N 1
ATOM 1700 C CA . LYS A 1 207 ? -17.852 -1.380 15.261 1.00 96.25 207 LYS A CA 1
ATOM 1701 C C . LYS A 1 207 ? -17.443 -1.094 16.707 1.00 96.25 207 LYS A C 1
ATOM 1703 O O . LYS A 1 207 ? -18.053 -1.631 17.634 1.00 96.25 207 LYS A O 1
ATOM 1708 N N . HIS A 1 208 ? -16.463 -0.215 16.919 1.00 95.25 208 HIS A N 1
ATOM 1709 C CA . HIS A 1 208 ? -16.066 0.219 18.261 1.00 95.25 208 HIS A CA 1
ATOM 1710 C C . HIS A 1 208 ? -17.178 1.008 18.965 1.00 95.25 208 HIS A C 1
ATOM 1712 O O . HIS A 1 208 ? -17.429 0.778 20.150 1.00 95.25 208 HIS A O 1
ATOM 1718 N N . ALA A 1 209 ? -17.869 1.903 18.255 1.00 95.56 209 ALA A N 1
ATOM 1719 C CA . ALA A 1 209 ? -19.003 2.648 18.800 1.00 95.56 209 ALA A CA 1
ATOM 1720 C C . ALA A 1 209 ? -20.152 1.713 19.213 1.00 95.56 209 ALA A C 1
ATOM 1722 O O . ALA A 1 209 ? -20.642 1.798 20.339 1.00 95.56 209 ALA A O 1
ATOM 1723 N N . ASN A 1 210 ? -20.508 0.749 18.361 1.00 93.19 210 ASN A N 1
ATOM 1724 C CA . ASN A 1 210 ? -21.517 -0.266 18.666 1.00 93.19 210 ASN A CA 1
ATOM 1725 C C . ASN A 1 210 ? -21.134 -1.124 19.874 1.00 93.19 210 ASN A C 1
ATOM 1727 O O . ASN A 1 210 ? -21.981 -1.412 20.718 1.00 93.19 210 ASN A O 1
ATOM 1731 N N . LYS A 1 211 ? -19.855 -1.497 20.011 1.00 95.44 211 LYS A N 1
ATOM 1732 C CA . LYS A 1 211 ? -19.380 -2.216 21.200 1.00 95.44 211 LYS A CA 1
ATOM 1733 C C . LYS A 1 211 ? -19.599 -1.393 22.476 1.00 95.44 211 LYS A C 1
ATOM 1735 O O . LYS A 1 211 ? -20.167 -1.913 23.434 1.00 95.44 211 LYS A O 1
ATOM 1740 N N . LYS A 1 212 ? -19.231 -0.106 22.466 1.00 95.62 212 LYS A N 1
ATOM 1741 C CA . LYS A 1 212 ? -19.450 0.808 23.604 1.00 95.62 212 LYS A CA 1
ATOM 1742 C C . LYS A 1 212 ? -20.934 0.963 23.944 1.00 95.62 212 LYS A C 1
ATOM 1744 O O . LYS A 1 212 ? -21.301 0.940 25.115 1.00 95.62 212 LYS A O 1
ATOM 1749 N N . LEU A 1 213 ? -21.794 1.102 22.935 1.00 94.31 213 LEU A N 1
ATOM 1750 C CA . LEU A 1 213 ? -23.243 1.193 23.132 1.00 94.31 213 LEU A CA 1
ATOM 1751 C C . LEU A 1 213 ? -23.813 -0.089 23.747 1.00 94.31 213 LEU A C 1
ATOM 1753 O O . LEU A 1 213 ? -24.578 -0.013 24.705 1.00 94.31 213 LEU A O 1
ATOM 1757 N N . ASN A 1 214 ? -23.389 -1.257 23.267 1.00 91.31 214 ASN A N 1
ATOM 1758 C CA . ASN A 1 214 ? -23.806 -2.542 23.827 1.00 91.31 214 ASN A CA 1
ATOM 1759 C C . ASN A 1 214 ? -23.382 -2.705 25.293 1.00 91.31 214 ASN A C 1
ATOM 1761 O O . ASN A 1 214 ? -24.168 -3.179 26.113 1.00 91.31 214 ASN A O 1
ATOM 1765 N N . GLU A 1 215 ? -22.170 -2.277 25.650 1.00 94.06 215 GLU A N 1
ATOM 1766 C CA . GLU A 1 215 ? -21.714 -2.264 27.044 1.00 94.06 215 GLU A CA 1
ATOM 1767 C C . GLU A 1 215 ? -22.572 -1.331 27.915 1.00 94.06 215 GLU A C 1
ATOM 1769 O O . GLU A 1 215 ? -22.973 -1.714 29.017 1.00 94.06 215 GLU A O 1
ATOM 1774 N N . SER A 1 216 ? -22.920 -0.143 27.413 1.00 94.31 216 SER A N 1
ATOM 1775 C CA . SER A 1 216 ? -23.821 0.791 28.101 1.00 94.31 216 SER A CA 1
ATOM 1776 C C . SER A 1 216 ? -25.225 0.213 28.290 1.00 94.31 216 SER A C 1
ATOM 1778 O O . SER A 1 216 ? -25.776 0.293 29.387 1.00 94.31 216 SER A O 1
ATOM 1780 N N . ILE A 1 217 ? -25.787 -0.432 27.263 1.00 88.00 217 ILE A N 1
ATOM 1781 C CA . ILE A 1 217 ? -27.085 -1.119 27.345 1.00 88.00 217 ILE A CA 1
ATOM 1782 C C . ILE A 1 217 ? -27.037 -2.228 28.397 1.00 88.00 217 ILE A C 1
ATOM 1784 O O . ILE A 1 217 ? -27.963 -2.350 29.200 1.00 88.00 217 ILE A O 1
ATOM 1788 N N . LYS A 1 218 ? -25.951 -3.009 28.444 1.00 89.50 218 LYS A N 1
ATOM 1789 C CA . LYS A 1 218 ? -25.776 -4.062 29.451 1.00 89.50 218 LYS A CA 1
ATOM 1790 C C . LYS A 1 218 ? -25.781 -3.487 30.871 1.00 89.50 218 LYS A C 1
ATOM 1792 O O . LYS A 1 218 ? -26.529 -3.979 31.714 1.00 89.50 218 LYS A O 1
ATOM 1797 N N . ARG A 1 219 ? -25.023 -2.411 31.118 1.00 92.06 219 ARG A N 1
ATOM 1798 C CA . ARG A 1 219 ? -24.986 -1.718 32.422 1.00 92.06 219 ARG A CA 1
ATOM 1799 C C . ARG A 1 219 ? -26.359 -1.178 32.824 1.00 92.06 219 ARG A C 1
ATOM 1801 O O . ARG A 1 219 ? -26.789 -1.384 33.956 1.00 92.06 219 ARG A O 1
ATOM 1808 N N . LEU A 1 220 ? -27.072 -0.535 31.898 1.00 90.38 220 LEU A N 1
ATOM 1809 C CA . LEU A 1 220 ? -28.436 -0.056 32.141 1.00 90.38 220 LEU A CA 1
ATOM 1810 C C . LEU A 1 220 ? -29.395 -1.215 32.449 1.00 90.38 220 LEU A C 1
ATOM 1812 O O . LEU A 1 220 ? -30.232 -1.100 33.342 1.00 90.38 220 LEU A O 1
ATOM 1816 N N . GLY A 1 221 ? -29.247 -2.355 31.769 1.00 83.62 221 GLY A N 1
ATOM 1817 C CA . GLY A 1 221 ? -30.012 -3.569 32.053 1.00 83.62 221 GLY A CA 1
ATOM 1818 C C . GLY A 1 221 ? -29.755 -4.120 33.460 1.00 83.62 221 GLY A C 1
ATOM 1819 O O . GLY A 1 221 ? -30.696 -4.485 34.167 1.00 83.62 221 GLY A O 1
ATOM 1820 N N . GLU A 1 222 ? -28.499 -4.130 33.908 1.00 88.06 222 GLU A N 1
ATOM 1821 C CA . GLU A 1 222 ? -28.125 -4.519 35.274 1.00 88.06 222 GLU A CA 1
ATOM 1822 C C . GLU A 1 222 ? -28.719 -3.562 36.321 1.00 88.06 222 GLU A C 1
ATOM 1824 O O . GLU A 1 222 ? -29.311 -4.015 37.306 1.00 88.06 222 GLU A O 1
ATOM 1829 N N . GLN A 1 223 ? -28.648 -2.248 36.079 1.00 90.00 223 GLN A N 1
ATOM 1830 C CA . GLN A 1 223 ? -29.264 -1.232 36.940 1.00 90.00 223 GLN A CA 1
ATOM 1831 C C . GLN A 1 223 ? -30.786 -1.394 37.012 1.00 90.00 223 GLN A C 1
ATOM 1833 O O . GLN A 1 223 ? -31.355 -1.396 38.105 1.00 90.00 223 GLN A O 1
ATOM 1838 N N . LEU A 1 224 ? -31.448 -1.603 35.872 1.00 86.81 224 LEU A N 1
ATOM 1839 C CA . LEU A 1 224 ? -32.888 -1.840 35.811 1.00 86.81 224 LEU A CA 1
ATOM 1840 C C . LEU A 1 224 ? -33.279 -3.101 36.592 1.00 86.81 224 LEU A C 1
ATOM 1842 O O . LEU A 1 224 ? -34.255 -3.092 37.344 1.00 86.81 224 LEU A O 1
ATOM 1846 N N . ASN A 1 225 ? -32.499 -4.177 36.478 1.00 85.81 225 ASN A N 1
ATOM 1847 C CA . ASN A 1 225 ? -32.715 -5.402 37.246 1.00 85.81 225 ASN A CA 1
ATOM 1848 C C . ASN A 1 225 ? -32.565 -5.177 38.756 1.00 85.81 225 ASN A C 1
ATOM 1850 O O . ASN A 1 225 ? -33.372 -5.688 39.537 1.00 85.81 225 ASN A O 1
ATOM 1854 N N . ALA A 1 226 ? -31.575 -4.392 39.184 1.00 86.31 226 ALA A N 1
ATOM 1855 C CA . ALA A 1 226 ? -31.401 -4.034 40.588 1.00 86.31 226 ALA A CA 1
ATOM 1856 C C . ALA A 1 226 ? -32.581 -3.202 41.119 1.00 86.31 226 ALA A C 1
ATOM 1858 O O . ALA A 1 226 ? -33.108 -3.496 42.195 1.00 86.31 226 ALA A O 1
ATOM 1859 N N . VAL A 1 227 ? -33.044 -2.211 40.349 1.00 86.75 227 VAL A N 1
ATOM 1860 C CA . VAL A 1 227 ? -34.231 -1.407 40.688 1.00 86.75 227 VAL A CA 1
ATOM 1861 C C . VAL A 1 227 ? -35.477 -2.288 40.767 1.00 86.75 227 VAL A C 1
ATOM 1863 O O . VAL A 1 227 ? -36.221 -2.193 41.739 1.00 86.75 227 VAL A O 1
ATOM 1866 N N . ASN A 1 228 ? -35.670 -3.215 39.827 1.00 83.81 228 ASN A N 1
ATOM 1867 C CA . ASN A 1 228 ? -36.785 -4.164 39.859 1.00 83.81 228 ASN A CA 1
ATOM 1868 C C . ASN A 1 228 ? -36.767 -5.053 41.113 1.00 83.81 228 ASN A C 1
ATOM 1870 O O . ASN A 1 228 ? -37.819 -5.274 41.715 1.00 83.81 228 ASN A O 1
ATOM 1874 N N . LYS A 1 229 ? -35.591 -5.531 41.549 1.00 87.31 229 LYS A N 1
ATOM 1875 C CA . LYS A 1 229 ? -35.447 -6.287 42.808 1.00 87.31 229 LYS A CA 1
ATOM 1876 C C . LYS A 1 229 ? -35.819 -5.433 44.023 1.00 87.31 229 LYS A C 1
ATOM 1878 O O . LYS A 1 229 ? -36.598 -5.885 44.863 1.00 87.31 229 LYS A O 1
ATOM 1883 N N . LYS A 1 230 ? -35.320 -4.192 44.096 1.00 88.56 230 LYS A N 1
ATOM 1884 C CA . LYS A 1 230 ? -35.669 -3.236 45.164 1.00 88.56 230 LYS A CA 1
ATOM 1885 C C . LYS A 1 230 ? -37.166 -2.930 45.181 1.00 88.56 230 LYS A C 1
ATOM 1887 O O . LYS A 1 230 ? -37.774 -2.934 46.244 1.00 88.56 230 LYS A O 1
ATOM 1892 N N . LEU A 1 231 ? -37.777 -2.743 44.014 1.00 86.19 231 LEU A N 1
ATOM 1893 C CA . LEU A 1 231 ? -39.210 -2.503 43.878 1.00 86.19 231 LEU A CA 1
ATOM 1894 C C . LEU A 1 231 ? -40.038 -3.710 44.333 1.00 86.19 231 LEU A C 1
ATOM 1896 O O . LEU A 1 231 ? -41.070 -3.548 44.976 1.00 86.19 231 LEU A O 1
ATOM 1900 N N . ALA A 1 232 ? -39.595 -4.930 44.019 1.00 84.88 232 ALA A N 1
ATOM 1901 C CA . ALA A 1 232 ? -40.249 -6.149 44.482 1.00 84.88 232 ALA A CA 1
ATOM 1902 C C . ALA A 1 232 ? -40.185 -6.287 46.012 1.00 84.88 232 ALA A C 1
ATOM 1904 O O . ALA A 1 232 ? -41.187 -6.644 46.629 1.00 84.88 232 ALA A O 1
ATOM 1905 N N . LEU A 1 233 ? -39.038 -5.966 46.622 1.00 87.12 233 LEU A N 1
ATOM 1906 C CA . LEU A 1 233 ? -38.884 -5.893 48.078 1.00 87.12 233 LEU A CA 1
ATOM 1907 C C . LEU A 1 233 ? -39.801 -4.824 48.680 1.00 87.12 233 LEU A C 1
ATOM 1909 O O . LEU A 1 233 ? -40.563 -5.13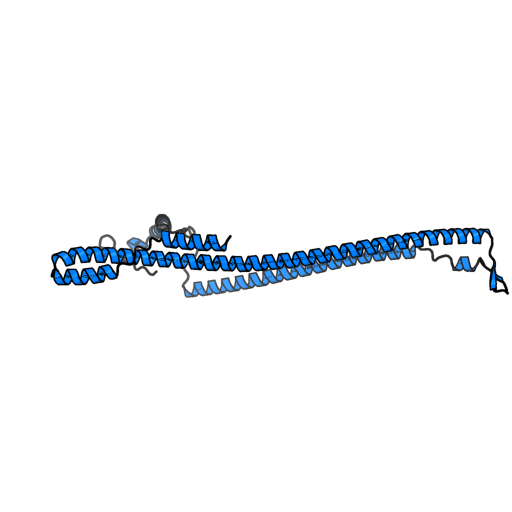6 49.589 1.00 87.12 233 LEU A O 1
ATOM 1913 N N . TRP A 1 234 ? -39.801 -3.611 48.119 1.00 87.75 234 TRP A N 1
ATOM 1914 C CA . TRP A 1 234 ? -40.680 -2.522 48.546 1.00 87.75 234 TRP A CA 1
ATOM 1915 C C . TRP A 1 234 ? -42.161 -2.911 48.464 1.00 87.75 234 TRP A C 1
ATOM 1917 O O . TRP A 1 234 ? -42.908 -2.673 49.402 1.00 87.75 234 TRP A O 1
ATOM 1927 N N . ARG A 1 235 ? -42.600 -3.588 47.394 1.00 85.62 235 ARG A N 1
ATOM 1928 C CA . ARG A 1 235 ? -43.985 -4.081 47.280 1.00 85.62 235 ARG A CA 1
ATOM 1929 C C . ARG A 1 235 ? -44.348 -5.061 48.394 1.00 85.62 235 ARG A C 1
ATOM 1931 O O . ARG A 1 235 ? -45.484 -5.040 48.856 1.00 85.62 235 ARG A O 1
ATOM 1938 N N . LYS A 1 236 ? -43.413 -5.927 48.803 1.00 86.75 236 LYS A N 1
ATOM 1939 C CA . LYS A 1 236 ? -43.627 -6.881 49.902 1.00 86.75 236 LYS A CA 1
ATOM 1940 C C . LYS A 1 236 ? -43.703 -6.170 51.252 1.00 86.75 236 LYS A C 1
ATOM 1942 O O . LYS A 1 236 ? -44.597 -6.471 52.030 1.00 86.75 236 LYS A O 1
ATOM 1947 N N . THR A 1 237 ? -42.800 -5.228 51.519 1.00 86.88 237 THR A N 1
ATOM 1948 C CA . THR A 1 237 ? -42.767 -4.506 52.798 1.00 86.88 237 THR A CA 1
ATOM 1949 C C . THR A 1 237 ? -43.916 -3.507 52.915 1.00 86.88 237 THR A C 1
ATOM 1951 O O . THR A 1 237 ? -44.646 -3.529 53.900 1.00 86.88 237 THR A O 1
ATOM 1954 N N . ALA A 1 238 ? -44.160 -2.685 51.895 1.00 84.00 238 ALA A N 1
ATOM 1955 C CA . ALA A 1 238 ? -45.225 -1.685 51.909 1.00 84.00 238 ALA A CA 1
ATOM 1956 C C . ALA A 1 238 ? -46.624 -2.311 52.026 1.00 84.00 238 ALA A C 1
ATOM 1958 O O . ALA A 1 238 ? -47.499 -1.722 52.647 1.00 84.00 238 ALA A O 1
ATOM 1959 N N . ARG A 1 239 ? -46.832 -3.535 51.522 1.00 82.19 239 ARG A N 1
ATOM 1960 C CA . ARG A 1 239 ? -48.097 -4.263 51.710 1.00 82.19 239 ARG A CA 1
ATOM 1961 C C . ARG A 1 239 ? -48.410 -4.566 53.183 1.00 82.19 239 ARG A C 1
ATOM 1963 O O . ARG A 1 239 ? -49.582 -4.653 53.525 1.00 82.19 239 ARG A O 1
ATOM 1970 N N . ASN A 1 240 ? -47.388 -4.722 54.025 1.00 85.06 240 ASN A N 1
ATOM 1971 C CA . ASN A 1 240 ? -47.550 -5.090 55.434 1.00 85.06 240 ASN A CA 1
ATOM 1972 C C . ASN A 1 240 ? -47.577 -3.877 56.377 1.00 85.06 240 ASN A C 1
ATOM 1974 O O . ASN A 1 240 ? -48.155 -3.970 57.453 1.00 85.06 240 ASN A O 1
ATOM 1978 N N . TYR A 1 241 ? -46.951 -2.760 55.992 1.00 83.31 241 TYR A N 1
ATOM 1979 C CA . TYR A 1 241 ? -46.719 -1.615 56.887 1.00 83.31 241 TYR A CA 1
ATOM 1980 C C . TYR A 1 241 ? -47.344 -0.291 56.410 1.00 83.31 241 TYR A C 1
ATOM 1982 O O . TYR A 1 241 ? -47.251 0.705 57.120 1.00 83.31 241 TYR A O 1
ATOM 1990 N N . MET A 1 242 ? -47.966 -0.245 55.224 1.00 81.94 242 MET A N 1
ATOM 1991 C CA . MET A 1 242 ? -48.564 0.974 54.659 1.00 81.94 242 MET A CA 1
ATOM 1992 C C . MET A 1 242 ? -50.094 0.904 54.648 1.00 81.94 242 MET A C 1
ATOM 1994 O O . MET A 1 242 ? -50.677 -0.152 54.401 1.00 81.94 242 MET A O 1
ATOM 1998 N N . HIS A 1 243 ? -50.760 2.044 54.850 1.00 87.06 243 HIS A N 1
ATOM 1999 C CA . HIS A 1 243 ? -52.218 2.109 54.787 1.00 87.06 243 HIS A CA 1
ATOM 2000 C C . HIS A 1 243 ? -52.731 1.763 53.364 1.00 87.06 243 HIS A C 1
ATOM 2002 O O . HIS A 1 243 ? -52.209 2.303 52.380 1.00 87.06 243 HIS A O 1
ATOM 2008 N N . PRO A 1 244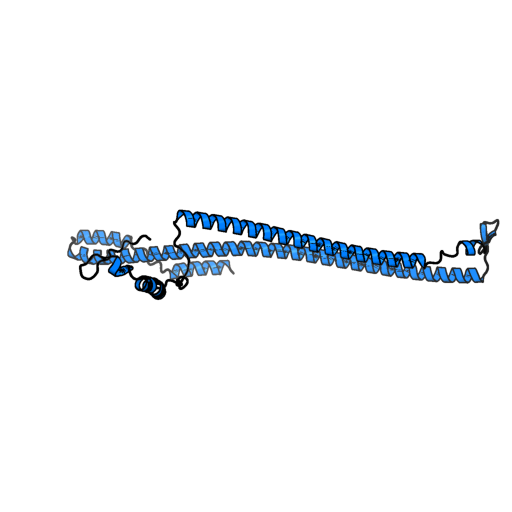 ? -53.779 0.924 53.200 1.00 82.38 244 PRO A N 1
ATOM 2009 C CA . PRO A 1 244 ? -54.176 0.367 51.897 1.00 82.38 244 PRO A CA 1
ATOM 2010 C C . PRO A 1 244 ? -54.482 1.408 50.811 1.00 82.38 244 PRO A C 1
ATOM 2012 O O . PRO A 1 244 ? -54.156 1.211 49.638 1.00 82.38 244 PRO A O 1
ATOM 2015 N N . LYS A 1 245 ? -55.081 2.544 51.197 1.00 83.25 245 LYS A N 1
ATOM 2016 C CA . LYS A 1 245 ? -55.393 3.649 50.271 1.00 83.25 245 LYS A CA 1
ATOM 2017 C C . LYS A 1 245 ? -54.134 4.330 49.722 1.00 83.25 245 LYS A C 1
ATOM 2019 O O . LYS A 1 245 ? -54.107 4.708 48.553 1.00 83.25 245 LYS A O 1
ATOM 2024 N N . GLU A 1 246 ? -53.094 4.471 50.539 1.00 81.50 246 GLU A N 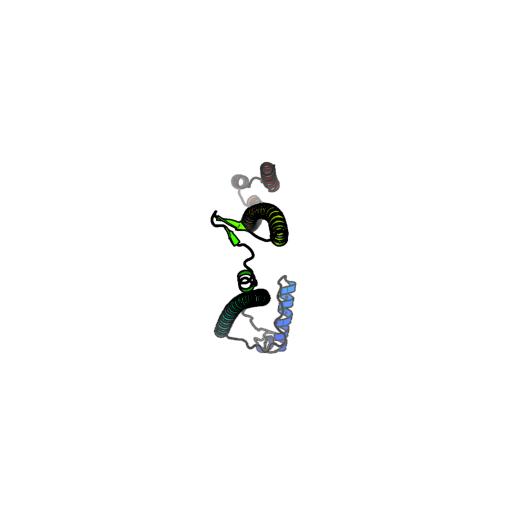1
ATOM 2025 C CA . GLU A 1 246 ? -51.826 5.083 50.123 1.00 81.50 246 GLU A CA 1
ATOM 2026 C C . GLU A 1 246 ? -50.987 4.112 49.296 1.00 81.50 246 GLU A C 1
ATOM 2028 O O . GLU A 1 246 ? -50.441 4.492 48.259 1.00 81.50 246 GLU A O 1
ATOM 2033 N N . PHE A 1 247 ? -50.980 2.834 49.689 1.00 84.50 247 PHE A N 1
ATOM 2034 C CA . PHE A 1 247 ? -50.347 1.768 48.921 1.00 84.50 247 PHE A CA 1
ATOM 2035 C C . PHE A 1 247 ? -50.922 1.677 47.501 1.00 84.50 247 PHE A C 1
ATOM 2037 O O . PHE A 1 247 ? -50.164 1.602 46.537 1.00 84.50 247 PHE A O 1
ATOM 2044 N N . SER A 1 248 ? -52.250 1.752 47.349 1.00 82.19 248 SER A N 1
ATOM 2045 C CA . SER A 1 248 ? -52.922 1.724 46.043 1.00 82.19 248 SER A CA 1
ATOM 2046 C C . SER A 1 248 ? -52.539 2.916 45.151 1.00 82.19 248 SER A C 1
ATOM 2048 O O . SER A 1 248 ? -52.168 2.715 43.991 1.00 82.19 248 SER A O 1
ATOM 2050 N N . LYS A 1 249 ? -52.526 4.145 45.699 1.00 85.62 249 LYS A N 1
ATOM 2051 C CA . LYS A 1 249 ? -52.066 5.348 44.976 1.00 85.62 249 LYS A CA 1
ATOM 2052 C C . LYS A 1 249 ? -50.616 5.208 44.501 1.00 85.62 249 LYS A C 1
ATOM 2054 O O . LYS A 1 249 ? -50.331 5.433 43.327 1.00 85.62 249 LYS A O 1
ATOM 2059 N N . MET A 1 250 ? -49.712 4.778 45.383 1.00 80.75 250 MET A N 1
ATOM 2060 C CA . MET A 1 250 ? -48.297 4.561 45.053 1.00 80.75 250 MET A CA 1
ATOM 2061 C C . MET A 1 250 ? -48.092 3.450 44.017 1.00 80.75 250 MET A C 1
ATOM 2063 O O . MET A 1 250 ? -47.280 3.592 43.102 1.00 80.75 250 MET A O 1
ATOM 2067 N N . LEU A 1 251 ? -48.854 2.356 44.105 1.00 80.81 251 LEU A N 1
ATOM 2068 C CA . LEU A 1 251 ? -48.786 1.264 43.136 1.00 80.81 251 LEU A CA 1
ATOM 2069 C C . LEU A 1 251 ? -49.182 1.730 41.730 1.00 80.81 251 LEU A C 1
ATOM 2071 O O . LEU A 1 251 ? -48.601 1.271 40.746 1.00 80.81 251 LEU A O 1
ATOM 2075 N N . HIS A 1 252 ? -50.153 2.642 41.633 1.00 81.62 252 HIS A N 1
ATOM 2076 C CA . HIS A 1 252 ? -50.602 3.176 40.354 1.00 81.62 252 HIS A CA 1
ATOM 2077 C C . HIS A 1 252 ? -49.496 3.984 39.664 1.00 81.62 252 HIS A C 1
ATOM 2079 O O . HIS A 1 252 ? -49.194 3.711 38.503 1.00 81.62 252 HIS A O 1
ATOM 2085 N N . VAL A 1 253 ? -48.816 4.869 40.403 1.00 80.56 253 VAL A N 1
ATOM 2086 C CA . VAL A 1 253 ? -47.659 5.646 39.916 1.00 80.56 253 VAL A CA 1
ATOM 2087 C C . VAL A 1 253 ? -46.514 4.721 39.491 1.00 80.56 253 VAL A C 1
ATOM 2089 O O . VAL A 1 253 ? -45.956 4.850 38.406 1.00 80.56 253 VAL A O 1
ATOM 2092 N N . ILE A 1 254 ? -46.205 3.709 40.299 1.00 74.69 254 ILE A N 1
ATOM 2093 C CA . ILE A 1 254 ? -45.149 2.732 39.995 1.00 74.69 254 ILE A CA 1
ATOM 2094 C C . ILE A 1 254 ? -45.465 1.910 38.739 1.00 74.69 254 ILE A C 1
ATOM 2096 O O . ILE A 1 254 ? -44.564 1.576 37.968 1.00 74.69 254 ILE A O 1
ATOM 2100 N N . ASN A 1 255 ? -46.731 1.554 38.523 1.00 73.94 255 ASN A N 1
ATOM 2101 C CA . ASN A 1 255 ? -47.146 0.812 37.336 1.00 73.94 255 ASN A CA 1
ATOM 2102 C C . ASN A 1 255 ? -47.141 1.679 36.068 1.00 73.94 255 ASN A C 1
ATOM 2104 O O . ASN A 1 255 ? -46.965 1.122 34.989 1.00 73.94 255 ASN A O 1
ATOM 2108 N N . GLN A 1 256 ? -47.258 3.005 36.191 1.00 72.81 256 GLN A N 1
ATOM 2109 C CA . GLN A 1 256 ? -47.045 3.941 35.080 1.00 72.81 256 GLN A CA 1
ATOM 2110 C C . GLN A 1 256 ? -45.557 4.075 34.705 1.00 72.81 256 GLN A C 1
ATOM 2112 O O . GLN A 1 256 ? -45.239 4.291 33.543 1.00 72.81 256 GLN A O 1
ATOM 2117 N N . ILE A 1 257 ? -44.639 3.884 35.661 1.00 67.19 257 ILE A N 1
ATOM 2118 C CA . ILE A 1 257 ? -43.178 3.932 35.438 1.00 67.19 257 ILE A CA 1
ATOM 2119 C C . ILE A 1 257 ? -42.643 2.630 34.812 1.00 67.19 257 ILE A C 1
ATOM 2121 O O . ILE A 1 257 ? -41.494 2.574 34.373 1.00 67.19 257 ILE A O 1
ATOM 2125 N N . ARG A 1 258 ? -43.446 1.556 34.742 1.00 56.81 258 ARG A N 1
ATOM 2126 C CA . ARG A 1 258 ? -43.020 0.316 34.083 1.00 56.81 258 ARG A CA 1
ATOM 2127 C C . ARG A 1 258 ? -42.737 0.630 32.610 1.00 56.81 258 ARG A C 1
ATOM 2129 O O . ARG A 1 258 ? -43.682 0.960 31.893 1.00 56.81 258 ARG A O 1
ATOM 2136 N N . PRO A 1 259 ? -41.487 0.492 32.128 1.00 53.50 259 PRO A N 1
ATOM 2137 C CA . PRO A 1 259 ? -41.256 0.597 30.701 1.00 53.50 259 PRO A CA 1
ATOM 2138 C C . PRO A 1 259 ? -42.122 -0.473 30.021 1.00 53.50 259 PRO A C 1
ATOM 2140 O O . PRO A 1 259 ? -42.235 -1.587 30.563 1.00 53.50 259 PRO A O 1
ATOM 2143 N N . PRO A 1 260 ? -42.765 -0.172 28.876 1.00 51.31 260 PRO A N 1
ATOM 2144 C CA . PRO A 1 260 ? -43.436 -1.203 28.100 1.00 51.31 260 PRO A CA 1
ATOM 2145 C C . PRO A 1 260 ? -42.451 -2.358 27.909 1.00 51.31 260 PRO A C 1
ATOM 2147 O O . PRO A 1 260 ? -41.241 -2.135 27.825 1.00 51.31 260 PRO A O 1
ATOM 2150 N N . ARG A 1 261 ? -42.939 -3.606 27.892 1.00 50.31 261 ARG A N 1
ATOM 2151 C CA . ARG A 1 261 ? -42.121 -4.758 27.487 1.00 50.31 261 ARG A CA 1
ATOM 2152 C C . ARG A 1 261 ? -41.728 -4.545 26.025 1.00 50.31 261 ARG A C 1
ATOM 2154 O O . ARG A 1 261 ? -42.338 -5.105 25.125 1.00 50.31 261 ARG A O 1
ATOM 2161 N N . ILE A 1 262 ? -40.728 -3.709 25.783 1.00 50.84 262 ILE A N 1
ATOM 2162 C CA . ILE A 1 262 ? -40.049 -3.620 24.509 1.00 50.84 262 ILE A CA 1
ATOM 2163 C C . ILE A 1 262 ? -39.202 -4.880 24.490 1.00 50.84 262 ILE A C 1
ATOM 2165 O O . ILE A 1 262 ? -38.097 -4.934 25.027 1.00 50.84 262 ILE A O 1
ATOM 2169 N N . THR A 1 263 ? -39.785 -5.960 23.980 1.00 50.75 263 THR A N 1
ATOM 2170 C CA . THR A 1 263 ? -39.053 -7.180 23.684 1.00 50.75 263 THR A CA 1
ATOM 2171 C C . THR A 1 263 ? -37.924 -6.748 22.762 1.00 50.75 263 THR A C 1
ATOM 2173 O O . THR A 1 263 ? -38.178 -6.323 21.642 1.00 50.75 263 THR A O 1
ATOM 2176 N N . ILE A 1 264 ? -36.677 -6.816 23.225 1.00 52.25 264 ILE A N 1
ATOM 2177 C CA . ILE A 1 264 ? -35.478 -6.450 22.448 1.00 52.25 264 ILE A CA 1
ATOM 2178 C C . ILE A 1 264 ? -35.494 -7.141 21.071 1.00 52.25 264 ILE A C 1
ATOM 2180 O O . ILE A 1 264 ? -35.063 -6.578 20.070 1.00 52.25 264 ILE A O 1
ATOM 2184 N N . MET A 1 265 ? -36.116 -8.323 21.002 1.00 47.88 265 MET A N 1
ATOM 2185 C CA . MET A 1 265 ? -36.436 -9.037 19.771 1.00 47.88 265 MET A CA 1
ATOM 2186 C C . MET A 1 265 ? -37.315 -8.277 18.767 1.00 47.88 265 MET A C 1
ATOM 2188 O O . MET A 1 265 ? -37.085 -8.441 17.578 1.00 47.88 265 MET A O 1
ATOM 2192 N N . SER A 1 266 ? -38.312 -7.486 19.177 1.00 58.69 266 SER A N 1
ATOM 2193 C CA . SER A 1 266 ? -39.159 -6.738 18.233 1.00 58.69 266 SER A CA 1
ATOM 2194 C C . SER A 1 266 ? -38.399 -5.564 17.620 1.00 58.69 266 SER A C 1
ATOM 2196 O O . SER A 1 266 ? -38.479 -5.366 16.413 1.00 58.69 266 SER A O 1
ATOM 2198 N N . VAL A 1 267 ? -37.578 -4.863 18.410 1.00 57.16 267 VAL A N 1
ATOM 2199 C CA . VAL A 1 267 ? -36.716 -3.778 17.919 1.00 57.16 267 VAL A CA 1
ATOM 2200 C C . VAL A 1 267 ? -35.634 -4.336 16.999 1.00 57.16 267 VAL A C 1
ATOM 2202 O O . VAL A 1 267 ? -35.467 -3.834 15.894 1.00 57.16 267 VAL A O 1
ATOM 2205 N N . ALA A 1 268 ? -34.969 -5.429 17.387 1.00 55.53 268 ALA A N 1
ATOM 2206 C CA . ALA A 1 268 ? -33.990 -6.105 16.536 1.00 55.53 268 ALA A CA 1
ATOM 2207 C C . ALA A 1 268 ? -34.608 -6.610 15.221 1.00 55.53 268 ALA A C 1
ATOM 2209 O O . ALA A 1 268 ? -33.986 -6.504 14.169 1.00 55.53 268 ALA A O 1
ATOM 2210 N N . ARG A 1 269 ? -35.849 -7.113 15.258 1.00 65.38 269 ARG A N 1
ATOM 2211 C CA . ARG A 1 269 ? -36.589 -7.561 14.068 1.00 65.38 269 ARG A CA 1
ATOM 2212 C C . ARG A 1 269 ? -37.020 -6.383 13.185 1.00 65.38 269 ARG A C 1
ATOM 2214 O O . ARG A 1 269 ? -36.931 -6.489 11.971 1.00 65.38 269 ARG A O 1
ATOM 2221 N N . SER A 1 270 ? -37.397 -5.246 13.774 1.00 65.75 270 SER A N 1
ATOM 2222 C CA . SER A 1 270 ? -37.708 -4.013 13.035 1.00 65.75 270 SER A CA 1
ATOM 2223 C C . SER A 1 270 ? -36.469 -3.426 12.351 1.00 65.75 270 SER A C 1
ATOM 2225 O O . SER A 1 270 ? -36.522 -3.067 11.179 1.00 65.75 270 SER A O 1
ATOM 2227 N N . VAL A 1 271 ? -35.332 -3.393 13.055 1.00 65.75 271 VAL A N 1
ATOM 2228 C CA . VAL A 1 271 ? -34.047 -2.938 12.501 1.00 65.75 271 VAL A CA 1
ATOM 2229 C C . VAL A 1 271 ? -33.567 -3.886 11.401 1.00 65.75 271 VAL A C 1
ATOM 2231 O O . VAL A 1 271 ? -33.166 -3.420 10.339 1.00 65.75 271 VAL A O 1
ATOM 2234 N N . LYS A 1 272 ? -33.677 -5.207 11.602 1.00 68.62 272 LYS A N 1
ATOM 2235 C CA . LYS A 1 272 ? -33.366 -6.206 10.570 1.00 68.62 272 LYS A CA 1
ATOM 2236 C C . LYS A 1 272 ? -34.216 -6.000 9.311 1.00 68.62 272 LYS A C 1
ATOM 2238 O O . LYS A 1 272 ? -33.661 -5.938 8.222 1.00 68.62 272 LYS A O 1
ATOM 2243 N N . ASN A 1 273 ? -35.525 -5.795 9.463 1.00 74.19 273 ASN A N 1
ATOM 2244 C CA . ASN A 1 273 ? -36.423 -5.538 8.336 1.00 74.19 273 ASN A CA 1
ATOM 2245 C C . ASN A 1 273 ? -36.119 -4.211 7.613 1.00 74.19 273 ASN A C 1
ATOM 2247 O O . ASN A 1 273 ? -36.315 -4.124 6.405 1.00 74.19 273 ASN A O 1
ATOM 2251 N N . MET A 1 274 ? -35.655 -3.171 8.318 1.00 69.12 274 MET A N 1
ATOM 2252 C CA . MET A 1 274 ? -35.222 -1.915 7.681 1.00 69.12 274 MET A CA 1
ATOM 2253 C C . MET A 1 274 ? -33.914 -2.077 6.904 1.00 69.12 274 MET A C 1
ATOM 2255 O O . MET A 1 274 ? -33.770 -1.495 5.835 1.00 69.12 274 MET A O 1
ATOM 2259 N N . ILE A 1 275 ? -32.975 -2.870 7.423 1.00 68.81 275 ILE A N 1
ATOM 2260 C CA . ILE A 1 275 ? -31.716 -3.176 6.736 1.00 68.81 275 ILE A CA 1
ATOM 2261 C C . ILE A 1 275 ? -31.990 -4.015 5.481 1.00 68.81 275 ILE A C 1
ATOM 2263 O O . ILE A 1 275 ? -31.495 -3.681 4.412 1.00 68.81 275 ILE A O 1
ATOM 2267 N N . GLU A 1 276 ? -32.828 -5.051 5.579 1.00 70.44 276 GLU A N 1
ATOM 2268 C CA . GLU A 1 276 ? -33.187 -5.903 4.435 1.00 70.44 276 GLU A CA 1
ATOM 2269 C C . GLU A 1 276 ? -33.939 -5.134 3.335 1.00 70.44 276 GLU A C 1
ATOM 2271 O O . GLU A 1 276 ? -33.723 -5.409 2.162 1.00 70.44 276 GLU A O 1
ATOM 2276 N N . LYS A 1 277 ? -34.748 -4.124 3.687 1.00 72.94 277 LYS A N 1
ATOM 2277 C CA . LYS A 1 277 ? -35.432 -3.245 2.716 1.00 72.94 277 LYS A CA 1
ATOM 2278 C C . LYS A 1 277 ? -34.543 -2.204 2.031 1.00 72.94 277 LYS A C 1
ATOM 2280 O O . LYS A 1 277 ? -34.983 -1.622 1.053 1.00 72.94 277 LYS A O 1
ATOM 2285 N N . ASN A 1 278 ? -33.361 -1.917 2.572 1.00 56.81 278 ASN A N 1
ATOM 2286 C CA . ASN A 1 278 ? -32.429 -0.940 1.996 1.00 56.81 278 ASN A CA 1
ATOM 2287 C C . ASN A 1 278 ? -31.281 -1.604 1.216 1.00 56.81 278 ASN A C 1
ATOM 2289 O O . ASN A 1 278 ? -30.492 -0.902 0.592 1.00 56.81 278 ASN A O 1
ATOM 2293 N N . ILE A 1 279 ? -31.146 -2.932 1.301 1.00 51.09 279 ILE A N 1
ATOM 2294 C CA . ILE A 1 279 ? -30.091 -3.715 0.635 1.00 51.09 279 ILE A CA 1
ATOM 2295 C C . ILE A 1 279 ? -30.619 -4.425 -0.635 1.00 51.09 279 ILE A C 1
ATOM 2297 O O . ILE A 1 279 ? -29.816 -4.884 -1.444 1.00 51.09 279 ILE A O 1
ATOM 2301 N N . PHE A 1 280 ? -31.939 -4.458 -0.846 1.00 41.09 280 PHE A N 1
ATOM 2302 C CA . PHE A 1 280 ? -32.619 -4.937 -2.058 1.00 41.09 280 PHE A CA 1
ATOM 2303 C C . PHE A 1 280 ? -33.510 -3.839 -2.633 1.00 41.09 280 PHE A C 1
ATOM 2305 O O . PHE A 1 280 ? -33.665 -3.813 -3.873 1.00 41.09 280 PHE A O 1
#

pLDDT: mean 83.58, std 12.67, range [41.09, 97.19]

Radius of gyration: 48.43 Å; chains: 1; bounding box: 97×39×143 Å